Protein AF-O51936-F1 (afdb_monomer_lite)

pLDDT: mean 81.66, std 15.6, range [42.38, 97.69]

Structure (mmCIF, N/CA/C/O backbone):
data_AF-O51936-F1
#
_entry.id   AF-O51936-F1
#
loop_
_atom_site.group_PDB
_atom_site.id
_atom_site.type_symbol
_atom_site.label_atom_id
_atom_site.label_alt_id
_atom_site.label_comp_id
_atom_site.label_asym_id
_atom_site.label_entity_id
_atom_site.label_seq_id
_atom_site.pdbx_PDB_ins_code
_atom_site.Cartn_x
_atom_site.Cartn_y
_atom_site.Cartn_z
_atom_site.occupancy
_atom_site.B_iso_or_equiv
_atom_site.auth_seq_id
_atom_site.auth_comp_id
_atom_site.auth_asym_id
_atom_site.auth_atom_id
_atom_site.pdbx_PDB_model_num
ATOM 1 N N . MET A 1 1 ? -2.271 22.821 -23.497 1.00 44.78 1 MET A N 1
ATOM 2 C CA . MET A 1 1 ? -1.293 22.629 -24.587 1.00 44.78 1 MET A CA 1
ATOM 3 C C . MET A 1 1 ? 0.020 23.366 -24.329 1.00 44.78 1 MET A C 1
ATOM 5 O O . MET A 1 1 ? 1.034 22.695 -24.318 1.00 44.78 1 MET A O 1
ATOM 9 N N . GLN A 1 2 ? 0.038 24.668 -24.004 1.00 44.44 2 GLN A N 1
ATOM 10 C CA . GLN A 1 2 ? 1.293 25.418 -23.760 1.00 44.44 2 GLN A CA 1
ATOM 11 C C . GLN A 1 2 ? 2.142 24.927 -22.555 1.00 44.44 2 GLN A C 1
ATOM 13 O O . GLN A 1 2 ? 3.345 25.126 -22.555 1.00 44.44 2 GLN A O 1
ATOM 18 N N . GLN A 1 3 ? 1.547 24.220 -21.580 1.00 54.97 3 GLN A N 1
ATOM 19 C CA . GLN A 1 3 ? 2.252 23.595 -20.439 1.00 54.97 3 GLN A CA 1
ATOM 20 C C . GLN A 1 3 ? 2.907 22.231 -20.739 1.00 54.97 3 GLN A C 1
ATOM 22 O O . GLN A 1 3 ? 3.710 21.772 -19.937 1.00 54.97 3 GLN A O 1
ATOM 27 N N . MET A 1 4 ? 2.580 21.558 -21.852 1.00 55.94 4 MET A N 1
ATOM 28 C CA . MET A 1 4 ? 3.102 20.201 -22.108 1.00 55.94 4 MET A CA 1
ATOM 29 C C . MET A 1 4 ? 4.580 20.200 -22.516 1.00 55.94 4 MET A C 1
ATOM 31 O O . MET A 1 4 ? 5.269 19.220 -22.266 1.00 55.94 4 MET A O 1
ATOM 35 N N . ALA A 1 5 ? 5.082 21.302 -23.082 1.00 59.78 5 ALA A N 1
ATOM 36 C CA . ALA A 1 5 ? 6.475 21.428 -23.521 1.00 59.78 5 ALA A CA 1
ATOM 37 C C . ALA A 1 5 ? 7.498 21.361 -22.368 1.00 59.78 5 ALA A C 1
ATOM 39 O O . ALA A 1 5 ? 8.671 21.073 -22.600 1.00 59.78 5 ALA A O 1
ATOM 40 N N . GLU A 1 6 ? 7.058 21.602 -21.130 1.00 66.06 6 GLU A N 1
ATOM 41 C CA . GLU A 1 6 ? 7.895 21.538 -19.925 1.00 66.06 6 GLU A CA 1
ATOM 42 C C . GLU A 1 6 ? 7.912 20.138 -19.283 1.00 66.06 6 GLU A C 1
ATOM 44 O O . GLU A 1 6 ? 8.644 19.907 -18.322 1.00 66.06 6 GLU A O 1
ATOM 49 N N . TRP A 1 7 ? 7.113 19.194 -19.794 1.00 73.44 7 TRP A N 1
ATOM 50 C CA . TRP A 1 7 ? 6.993 17.840 -19.247 1.00 73.44 7 TRP A CA 1
ATOM 51 C C . TRP A 1 7 ? 7.859 16.847 -20.012 1.00 73.44 7 TRP A C 1
ATOM 53 O O . TRP A 1 7 ? 7.999 16.950 -21.232 1.00 73.44 7 TRP A O 1
ATOM 63 N N . ASN A 1 8 ? 8.367 15.832 -19.310 1.00 76.94 8 ASN A N 1
ATOM 64 C CA . ASN A 1 8 ? 8.982 14.673 -19.954 1.00 76.94 8 ASN A CA 1
ATOM 65 C C . ASN A 1 8 ? 7.937 13.873 -20.766 1.00 76.94 8 ASN A C 1
ATOM 67 O O . ASN A 1 8 ? 6.728 13.925 -20.500 1.00 76.94 8 ASN A O 1
ATOM 71 N N . VAL A 1 9 ? 8.414 13.101 -21.745 1.00 85.06 9 VAL A N 1
ATOM 72 C CA . VAL A 1 9 ? 7.567 12.362 -22.698 1.00 85.06 9 VAL A CA 1
ATOM 73 C C . VAL A 1 9 ? 6.626 11.353 -22.023 1.00 85.06 9 VAL A C 1
ATOM 75 O O . VAL A 1 9 ? 5.493 11.167 -22.463 1.00 85.06 9 VAL A O 1
ATOM 78 N N . TRP A 1 10 ? 7.037 10.739 -20.914 1.00 86.44 10 TRP A N 1
ATOM 79 C CA . TRP A 1 10 ? 6.246 9.737 -20.191 1.00 86.44 10 TRP A CA 1
ATOM 80 C C . TRP A 1 10 ? 5.083 10.354 -19.416 1.00 86.44 10 TRP A C 1
ATOM 82 O O . TRP A 1 10 ? 3.980 9.799 -19.382 1.00 86.44 10 TRP A O 1
ATOM 92 N N . THR A 1 11 ? 5.286 11.552 -18.871 1.00 80.38 11 THR A N 1
ATOM 93 C CA . THR A 1 11 ? 4.214 12.340 -18.261 1.00 80.38 11 THR A CA 1
ATOM 94 C C . THR A 1 11 ? 3.188 12.770 -19.306 1.00 80.38 11 THR A C 1
ATOM 96 O O . THR A 1 11 ? 1.989 12.647 -19.064 1.00 80.38 11 THR A O 1
ATOM 99 N N . GLN A 1 12 ? 3.628 13.192 -20.495 1.00 81.25 12 GLN A N 1
ATOM 100 C CA . GLN A 1 12 ? 2.712 13.526 -21.593 1.00 81.25 12 GLN A CA 1
ATOM 101 C C . GLN A 1 12 ? 1.883 12.306 -22.024 1.00 81.25 12 GLN A C 1
ATOM 103 O O . GLN A 1 12 ? 0.655 12.376 -22.056 1.00 81.25 12 GLN A O 1
ATOM 108 N N . ARG A 1 13 ? 2.533 11.156 -22.251 1.00 87.25 13 ARG A N 1
ATOM 109 C CA . ARG A 1 13 ? 1.857 9.894 -22.605 1.00 87.25 13 ARG A CA 1
ATOM 110 C C . ARG A 1 13 ? 0.857 9.439 -21.541 1.00 87.25 13 ARG A C 1
ATOM 112 O O . ARG A 1 13 ? -0.192 8.897 -21.882 1.00 87.25 13 ARG A O 1
ATOM 119 N N . SER A 1 14 ? 1.149 9.676 -20.261 1.00 84.00 14 SER A N 1
ATOM 120 C CA . SER A 1 14 ? 0.225 9.357 -19.161 1.00 84.00 14 SER A CA 1
ATOM 121 C C . SER A 1 14 ? -1.059 10.179 -19.227 1.00 84.00 14 SER A C 1
ATOM 123 O O . SER A 1 14 ? -2.136 9.650 -18.964 1.00 84.00 14 SER A O 1
ATOM 125 N N . VAL A 1 15 ? -0.963 11.451 -19.623 1.00 79.12 15 VAL A N 1
ATOM 126 C CA . VAL A 1 15 ? -2.136 12.306 -19.847 1.00 79.12 15 VAL A CA 1
ATOM 127 C C . VAL A 1 15 ? -2.930 11.825 -21.056 1.00 79.12 15 VAL A C 1
ATOM 129 O O . VAL A 1 15 ? -4.147 11.710 -20.977 1.00 79.12 15 VAL A O 1
ATOM 132 N N . GLU A 1 16 ? -2.265 11.482 -22.158 1.00 83.00 16 GLU A N 1
ATOM 133 C CA . GLU A 1 16 ? -2.942 10.953 -23.351 1.00 83.00 16 GLU A CA 1
ATOM 134 C C . GLU A 1 16 ? -3.656 9.620 -23.095 1.00 83.00 16 GLU A C 1
ATOM 136 O O . GLU A 1 16 ? -4.662 9.309 -23.735 1.00 83.00 16 GLU A O 1
ATOM 141 N N . LEU A 1 17 ? -3.148 8.809 -22.162 1.00 84.56 17 LEU A N 1
ATOM 142 C CA . LEU A 1 17 ? -3.748 7.524 -21.818 1.00 84.56 17 LEU A CA 1
ATOM 143 C C . LEU A 1 17 ? -5.174 7.676 -21.267 1.00 84.56 17 LEU A C 1
ATOM 145 O O . LEU A 1 17 ? -5.990 6.774 -21.472 1.00 84.56 17 LEU A O 1
ATOM 149 N N . LEU A 1 18 ? -5.494 8.814 -20.636 1.00 76.94 18 LEU A N 1
ATOM 150 C CA . LEU A 1 18 ? -6.827 9.129 -20.106 1.00 76.94 18 LEU A CA 1
ATOM 151 C C . LEU A 1 18 ? -7.924 9.026 -21.156 1.00 76.94 18 LEU A C 1
ATOM 153 O O . LEU A 1 18 ? -9.007 8.521 -20.872 1.00 76.94 18 LEU A O 1
ATOM 157 N N . GLU A 1 19 ? -7.626 9.459 -22.377 1.00 77.56 19 GLU A N 1
ATOM 158 C CA . GLU A 1 19 ? -8.576 9.451 -23.489 1.00 77.56 19 GLU A CA 1
ATOM 159 C C . GLU A 1 19 ? -8.711 8.055 -24.125 1.00 77.56 19 GLU A C 1
ATOM 161 O O . GLU A 1 19 ? -9.575 7.829 -24.967 1.00 77.56 19 GLU A O 1
ATOM 166 N N . LYS A 1 20 ? -7.881 7.087 -23.709 1.00 83.19 20 LYS A N 1
ATOM 167 C CA . LYS A 1 20 ? -7.742 5.756 -24.323 1.00 83.19 20 LYS A CA 1
ATOM 168 C C . LYS A 1 20 ? -8.168 4.626 -23.379 1.00 83.19 20 LYS A C 1
ATOM 170 O O . LYS A 1 20 ? -7.459 3.619 -23.265 1.00 83.19 20 LYS A O 1
ATOM 175 N N . GLY A 1 21 ? -9.307 4.789 -22.700 1.00 83.19 21 GLY A N 1
ATOM 176 C CA . GLY A 1 21 ? -9.880 3.761 -21.817 1.00 83.19 21 GLY A CA 1
ATOM 177 C C . GLY A 1 21 ? -9.029 3.494 -20.571 1.00 83.19 21 GLY A C 1
ATOM 178 O O . GLY A 1 21 ? -8.860 2.346 -20.168 1.00 83.19 21 GLY A O 1
ATOM 179 N N . TYR A 1 22 ? -8.438 4.548 -19.998 1.00 86.56 22 TYR A N 1
ATOM 180 C CA . TYR A 1 22 ? -7.535 4.466 -18.846 1.00 86.56 22 TYR A CA 1
ATOM 181 C C . TYR A 1 22 ? -8.108 3.646 -17.685 1.00 86.56 22 TYR A C 1
ATOM 183 O O . TYR A 1 22 ? -7.433 2.744 -17.200 1.00 86.56 22 TYR A O 1
ATOM 191 N N . LEU A 1 23 ? -9.351 3.916 -17.274 1.00 86.06 23 LEU A N 1
ATOM 192 C CA . LEU A 1 23 ? -9.963 3.261 -16.113 1.00 86.06 23 LEU A CA 1
ATOM 193 C C . LEU A 1 23 ? -10.102 1.744 -16.304 1.00 86.06 23 LEU A C 1
ATOM 195 O O . LEU A 1 23 ? -9.746 0.985 -15.407 1.00 86.06 23 LEU A O 1
ATOM 199 N N . ASP A 1 24 ? -10.523 1.298 -17.487 1.00 88.19 24 ASP A N 1
ATOM 200 C CA . ASP A 1 24 ? -10.683 -0.130 -17.786 1.00 88.19 24 ASP A CA 1
ATOM 201 C C . ASP A 1 24 ? -9.338 -0.858 -17.790 1.00 88.19 24 ASP A C 1
ATOM 203 O O . ASP A 1 24 ? -9.206 -1.976 -17.293 1.00 88.19 24 ASP A O 1
ATOM 207 N N . LYS A 1 25 ? -8.299 -0.207 -18.320 1.00 90.06 25 LYS A N 1
ATOM 208 C CA . LYS A 1 25 ? -6.931 -0.735 -18.269 1.00 90.06 25 LYS A CA 1
ATOM 209 C C . LYS A 1 25 ? -6.411 -0.776 -16.838 1.00 90.06 25 LYS A C 1
ATOM 211 O O . LYS A 1 25 ? -5.734 -1.727 -16.462 1.00 90.06 25 LYS A O 1
ATOM 216 N N . LEU A 1 26 ? -6.761 0.221 -16.030 1.00 90.19 26 LEU A N 1
ATOM 217 C CA . LEU A 1 26 ? -6.331 0.333 -14.645 1.00 90.19 26 LEU A CA 1
ATOM 218 C C . LEU A 1 26 ? -6.905 -0.790 -13.767 1.00 90.19 26 LEU A C 1
ATOM 220 O O . LEU A 1 26 ? -6.223 -1.246 -12.850 1.00 90.19 26 LEU A O 1
ATOM 224 N N . LEU A 1 27 ? -8.090 -1.316 -14.102 1.00 89.12 27 LEU A N 1
ATOM 225 C CA . LEU A 1 27 ? -8.665 -2.507 -13.460 1.00 89.12 27 LEU A CA 1
ATOM 226 C C . LEU A 1 27 ? -7.785 -3.756 -13.605 1.00 89.12 27 LEU A C 1
ATOM 228 O O . LEU A 1 27 ? -7.914 -4.673 -12.803 1.00 89.12 27 LEU A O 1
ATOM 232 N N . GLN A 1 28 ? -6.872 -3.812 -14.580 1.00 88.69 28 GLN A N 1
ATOM 233 C CA . GLN A 1 28 ? -5.928 -4.931 -14.710 1.00 88.69 28 GLN A CA 1
ATOM 234 C C . GLN A 1 28 ? -4.888 -4.941 -13.581 1.00 88.69 28 GLN A C 1
ATOM 236 O O . GLN A 1 28 ? -4.367 -6.003 -13.243 1.00 88.69 28 GLN A O 1
ATOM 241 N N . VAL A 1 29 ? -4.615 -3.772 -12.992 1.00 90.06 29 VAL A N 1
ATOM 242 C CA . VAL A 1 29 ? -3.664 -3.586 -11.887 1.00 90.06 29 VAL A CA 1
ATOM 243 C C . VAL A 1 29 ? -4.407 -3.513 -10.556 1.00 90.06 29 VAL A C 1
ATOM 245 O O . VAL A 1 29 ? -4.107 -4.255 -9.623 1.00 90.06 29 VAL A O 1
ATOM 248 N N . TYR A 1 30 ? -5.430 -2.661 -10.483 1.00 90.00 30 TYR A N 1
ATOM 249 C CA . TYR A 1 30 ? -6.216 -2.413 -9.280 1.00 90.00 30 TYR A CA 1
ATOM 250 C C . TYR A 1 30 ? -7.627 -2.998 -9.436 1.00 90.00 30 TYR A C 1
ATOM 252 O O . TYR A 1 30 ? -8.617 -2.277 -9.548 1.00 90.00 30 TYR A O 1
ATOM 260 N N . LYS A 1 31 ? -7.714 -4.333 -9.451 1.00 80.44 31 LYS A N 1
ATOM 261 C CA . LYS A 1 31 ? -8.972 -5.099 -9.451 1.00 80.44 31 LYS A CA 1
ATOM 262 C C . LYS A 1 31 ? -9.728 -4.820 -8.154 1.00 80.44 31 LYS A C 1
ATOM 264 O O . LYS A 1 31 ? -9.398 -5.434 -7.153 1.00 80.44 31 LYS A O 1
ATOM 269 N N . GLY A 1 32 ? -10.657 -3.863 -8.125 1.00 66.81 32 GLY A N 1
ATOM 270 C CA . GLY A 1 32 ? -11.414 -3.449 -6.930 1.00 66.81 32 GLY A CA 1
ATOM 271 C C . GLY A 1 32 ? -12.308 -4.546 -6.335 1.00 66.81 32 GLY A C 1
ATOM 272 O O . GLY A 1 32 ? -13.518 -4.383 -6.226 1.00 66.81 32 GLY A O 1
ATOM 273 N N . GLU A 1 33 ? -11.719 -5.678 -5.979 1.00 65.38 33 GLU A N 1
ATOM 274 C CA . GLU A 1 33 ? -12.350 -6.818 -5.360 1.00 65.38 33 GLU A CA 1
ATOM 275 C C . GLU A 1 33 ? -12.641 -6.432 -3.914 1.00 65.38 33 GLU A C 1
ATOM 277 O O . GLU A 1 33 ? -11.753 -6.088 -3.128 1.00 65.38 33 GLU A O 1
ATOM 282 N N . SER A 1 34 ? -13.917 -6.480 -3.546 1.00 59.94 34 SER A N 1
ATOM 283 C CA . SER A 1 34 ? -14.297 -6.587 -2.147 1.00 59.94 34 SER A CA 1
ATOM 284 C C . SER A 1 34 ? -13.633 -7.847 -1.606 1.00 59.94 34 SER A C 1
ATOM 286 O O . SER A 1 34 ? -14.068 -8.955 -1.916 1.00 59.94 34 SER A O 1
ATOM 288 N N . GLY A 1 35 ? -12.534 -7.669 -0.867 1.00 62.72 35 GLY A N 1
ATOM 289 C CA . GLY A 1 35 ? -11.828 -8.774 -0.231 1.00 62.72 35 GLY A CA 1
ATOM 290 C C . GLY A 1 35 ? -12.783 -9.658 0.574 1.00 62.72 35 GLY A C 1
ATOM 291 O O . GLY A 1 35 ? -13.895 -9.252 0.924 1.00 62.72 35 GLY A O 1
ATOM 292 N N . SER A 1 36 ? -12.351 -10.874 0.896 1.00 64.56 36 SER A N 1
ATOM 293 C CA . SER A 1 36 ? -13.134 -11.743 1.771 1.00 64.56 36 SER A CA 1
ATOM 294 C C . SER A 1 36 ? -13.394 -11.051 3.110 1.00 64.56 36 SER A C 1
ATOM 296 O O . SER A 1 36 ? -12.508 -10.385 3.661 1.00 64.56 36 SER A O 1
ATOM 298 N N . SER A 1 37 ? -14.600 -11.229 3.647 1.00 74.50 37 SER A N 1
ATOM 299 C CA . SER A 1 37 ? -14.915 -10.818 5.012 1.00 74.50 37 SER A CA 1
ATOM 300 C C . SER A 1 37 ? -13.869 -11.355 5.990 1.00 74.50 37 SER A C 1
ATOM 302 O O . SER A 1 37 ? -13.371 -12.473 5.842 1.00 74.50 37 SER A O 1
ATOM 304 N N . ARG A 1 38 ? -13.525 -10.554 7.000 1.00 79.12 38 ARG A N 1
ATOM 305 C CA . ARG A 1 38 ? -12.662 -10.998 8.096 1.00 79.12 38 ARG A CA 1
ATOM 306 C C . ARG A 1 38 ? -13.417 -12.020 8.940 1.00 79.12 38 ARG A C 1
ATOM 308 O O . ARG A 1 38 ? -14.589 -11.815 9.257 1.00 79.12 38 ARG A O 1
ATOM 315 N N . SER A 1 39 ? -12.737 -13.084 9.358 1.00 85.12 39 SER A N 1
ATOM 316 C CA . SER A 1 39 ? -13.243 -13.939 10.429 1.00 85.12 39 SER A CA 1
ATOM 317 C C . SER A 1 39 ? -13.116 -13.195 11.758 1.00 85.12 39 SER A C 1
ATOM 319 O O . SER A 1 39 ? -12.014 -12.795 12.138 1.00 85.12 39 SER A O 1
ATOM 321 N N . VAL A 1 40 ? -14.225 -13.020 12.469 1.00 89.75 40 VAL A N 1
ATOM 322 C CA . VAL A 1 40 ? -14.221 -12.528 13.851 1.00 89.75 40 VAL A CA 1
ATOM 323 C C . VAL A 1 40 ? -14.327 -13.752 14.763 1.00 89.75 40 VAL A C 1
ATOM 325 O O . VAL A 1 40 ? -15.234 -14.555 14.550 1.00 89.75 40 VAL A O 1
ATOM 328 N N . PRO A 1 41 ? -13.409 -13.952 15.728 1.00 94.06 41 PRO A N 1
ATOM 329 C CA . PRO A 1 41 ? -13.518 -15.062 16.670 1.00 94.06 41 PRO A CA 1
ATOM 330 C C . PRO A 1 41 ? -14.831 -14.999 17.456 1.00 94.06 41 PRO A C 1
ATOM 332 O O . PRO A 1 41 ? -15.221 -13.918 17.896 1.00 94.06 41 PRO A O 1
ATOM 335 N N . GLU A 1 42 ? -15.467 -16.148 17.685 1.00 94.19 42 GLU A N 1
ATOM 336 C CA . GLU A 1 42 ? -16.734 -16.243 18.429 1.00 94.19 42 GLU A CA 1
ATOM 337 C C . GLU A 1 42 ? -16.628 -15.596 19.819 1.00 94.19 42 GLU A C 1
ATOM 339 O O . GLU A 1 42 ? -17.463 -14.772 20.178 1.00 94.19 42 GLU A O 1
ATOM 344 N N . GLU A 1 43 ? -15.506 -15.815 20.514 1.00 94.81 43 GLU A N 1
ATOM 345 C CA . GLU A 1 43 ? -15.178 -15.175 21.797 1.00 94.81 43 GLU A CA 1
ATOM 346 C C . GLU A 1 43 ? -15.280 -13.635 21.747 1.00 94.81 43 GLU A C 1
ATOM 348 O O . GLU A 1 43 ? -15.709 -12.992 22.705 1.00 94.81 43 GLU A O 1
ATOM 353 N N . VAL A 1 44 ? -14.881 -13.013 20.631 1.00 94.38 44 VAL A N 1
ATOM 354 C CA . VAL A 1 44 ? -14.950 -11.553 20.460 1.00 94.38 44 VAL A CA 1
ATOM 355 C C . VAL A 1 44 ? -16.398 -11.101 20.284 1.00 94.38 44 VAL A C 1
ATOM 357 O O . VAL A 1 44 ? -16.787 -10.073 20.841 1.00 94.38 44 VAL A O 1
ATOM 360 N N . GLU A 1 45 ? -17.198 -11.854 19.526 1.00 96.19 45 GLU A N 1
ATOM 361 C CA . GLU A 1 45 ? -18.622 -11.563 19.341 1.00 96.19 45 GLU A CA 1
ATOM 362 C C . GLU A 1 45 ? -19.394 -11.707 20.656 1.00 96.19 45 GLU A C 1
ATOM 364 O O . GLU A 1 45 ? -20.168 -10.817 21.010 1.00 96.19 45 GLU A O 1
ATOM 369 N N . GLU A 1 46 ? -19.152 -12.785 21.402 1.00 96.31 46 GLU A N 1
ATOM 370 C CA . GLU A 1 46 ? -19.770 -13.047 22.703 1.00 96.31 46 GLU A CA 1
ATOM 371 C C . GLU A 1 46 ? -19.443 -11.943 23.708 1.00 96.31 46 GLU A C 1
ATOM 373 O O . GLU A 1 46 ? -20.357 -11.318 24.247 1.00 96.31 46 GLU A O 1
ATOM 378 N N . LYS A 1 47 ? -18.158 -11.605 23.877 1.00 95.56 47 LYS A N 1
ATOM 379 C CA . LYS A 1 47 ? -17.728 -10.539 24.797 1.00 95.56 47 LYS A CA 1
ATOM 380 C C . LYS A 1 47 ? -18.336 -9.181 24.453 1.00 95.56 47 LYS A C 1
ATOM 382 O O . LYS A 1 47 ? -18.740 -8.443 25.351 1.00 95.56 47 LYS A O 1
ATOM 387 N N . LEU A 1 48 ? -18.439 -8.842 23.164 1.00 96.25 48 LEU A N 1
ATOM 388 C CA . LEU A 1 48 ? -19.115 -7.616 22.731 1.00 96.25 48 LEU A CA 1
ATOM 389 C C . LEU A 1 48 ? -20.604 -7.637 23.091 1.00 96.25 48 LEU A C 1
ATOM 391 O O . LEU A 1 48 ? -21.115 -6.645 23.607 1.00 96.25 48 LEU A O 1
ATOM 395 N N . ARG A 1 49 ? -21.299 -8.757 22.855 1.00 97.25 49 ARG A N 1
ATOM 396 C CA . ARG A 1 49 ? -22.724 -8.925 23.195 1.00 97.25 49 ARG A CA 1
ATOM 397 C C . ARG A 1 49 ? -22.970 -8.841 24.696 1.00 97.25 49 ARG A C 1
ATOM 399 O O . ARG A 1 49 ? -23.924 -8.187 25.112 1.00 97.25 49 ARG A O 1
ATOM 406 N N . GLU A 1 50 ? -22.122 -9.465 25.503 1.00 95.50 50 GLU A N 1
ATOM 407 C CA . GLU A 1 50 ? -22.204 -9.416 26.963 1.00 95.50 50 GLU A CA 1
ATOM 408 C C . GLU A 1 50 ? -21.988 -8.001 27.498 1.00 95.50 50 GLU A C 1
ATOM 410 O O . GLU A 1 50 ? -22.808 -7.503 28.273 1.00 95.50 50 GLU A O 1
ATOM 415 N N . ALA A 1 51 ? -20.929 -7.323 27.047 1.00 94.88 51 ALA A N 1
ATOM 416 C CA . ALA A 1 51 ? -20.632 -5.957 27.464 1.00 94.88 51 ALA A CA 1
ATOM 417 C C . ALA A 1 51 ? -21.742 -4.981 27.046 1.00 94.88 51 ALA A C 1
ATOM 419 O O . ALA A 1 51 ? -22.126 -4.106 27.822 1.00 94.88 51 ALA A O 1
ATOM 420 N N . TYR A 1 52 ? -22.307 -5.170 25.853 1.00 94.94 52 TYR A N 1
ATOM 421 C CA . TYR A 1 52 ? -23.418 -4.368 25.352 1.00 94.94 52 TYR A CA 1
ATOM 422 C C . TYR A 1 52 ? -24.693 -4.561 26.189 1.00 94.94 52 TYR A C 1
ATOM 424 O O . TYR A 1 52 ? -25.276 -3.581 26.647 1.00 94.94 52 TYR A O 1
ATOM 432 N N . LYS A 1 53 ? -25.086 -5.809 26.485 1.00 93.44 53 LYS A N 1
ATOM 433 C CA . LYS A 1 53 ? -26.231 -6.101 27.373 1.00 93.44 53 LYS A CA 1
ATOM 434 C C . LYS A 1 53 ? -26.031 -5.528 28.777 1.00 93.44 53 LYS A C 1
ATOM 436 O O . LYS A 1 53 ? -26.961 -4.988 29.373 1.00 93.44 53 LYS A O 1
ATOM 441 N N . ALA A 1 54 ? -24.816 -5.637 29.317 1.00 91.00 54 ALA A N 1
ATOM 442 C CA . ALA A 1 54 ? -24.482 -5.081 30.624 1.00 91.00 54 ALA A CA 1
ATOM 443 C C . ALA A 1 54 ? -24.598 -3.548 30.650 1.00 91.00 54 ALA A C 1
ATOM 445 O O . ALA A 1 54 ? -24.995 -3.000 31.681 1.00 91.00 54 ALA A O 1
ATOM 446 N N . TYR A 1 55 ? -24.273 -2.884 29.536 1.00 93.19 55 TYR A N 1
ATOM 447 C CA . TYR A 1 55 ? -24.449 -1.446 29.351 1.00 93.19 55 TYR A CA 1
ATOM 448 C C . TYR A 1 55 ? -25.923 -1.043 29.279 1.00 93.19 55 TYR A C 1
ATOM 450 O O . TYR A 1 55 ? -26.322 -0.125 29.986 1.00 93.19 55 TYR A O 1
ATOM 458 N N . GLU A 1 56 ? -26.753 -1.752 28.508 1.00 89.31 56 GLU A N 1
ATOM 459 C CA . GLU A 1 56 ? -28.195 -1.459 28.415 1.00 89.31 56 GLU A CA 1
ATOM 460 C C . GLU A 1 56 ? -28.908 -1.560 29.770 1.00 89.31 56 GLU A C 1
ATOM 462 O O . GLU A 1 56 ? -29.747 -0.724 30.094 1.00 89.31 56 GLU A O 1
ATOM 467 N N . GLY A 1 57 ? -28.543 -2.543 30.600 1.00 85.00 57 GLY A N 1
ATOM 468 C CA . GLY A 1 57 ? -29.126 -2.701 31.936 1.00 85.00 57 GLY A CA 1
ATOM 469 C C . GLY A 1 57 ? -28.664 -1.665 32.970 1.00 85.00 57 GLY A C 1
ATOM 470 O O . GLY A 1 57 ? -29.257 -1.577 34.043 1.00 85.00 57 GLY A O 1
ATOM 471 N N . ARG A 1 58 ? -27.590 -0.913 32.689 1.00 85.06 58 ARG A N 1
ATOM 472 C CA . ARG A 1 58 ? -26.961 0.060 33.604 1.00 85.06 58 ARG A CA 1
ATOM 473 C C . ARG A 1 58 ? -26.455 1.286 32.847 1.00 85.06 58 ARG A C 1
ATOM 475 O O . ARG A 1 58 ? -25.315 1.717 33.026 1.00 85.06 58 ARG A O 1
ATOM 482 N N . GLN A 1 59 ? -27.297 1.817 31.970 1.00 68.50 59 GLN A N 1
ATOM 483 C CA . GLN A 1 59 ? -26.959 2.991 31.180 1.00 68.50 59 GLN A CA 1
ATOM 484 C C . GLN A 1 59 ? -26.560 4.145 32.127 1.00 68.50 59 GLN A C 1
ATOM 486 O O . GLN A 1 59 ? -27.192 4.337 33.163 1.00 68.50 59 GLN A O 1
ATOM 491 N N . ASP A 1 60 ? -25.466 4.846 31.805 1.00 76.06 60 ASP A N 1
ATOM 492 C CA . ASP A 1 60 ? -24.830 5.905 32.619 1.00 76.06 60 ASP A CA 1
ATOM 493 C C . ASP A 1 60 ? -24.059 5.451 33.891 1.00 76.06 60 ASP A C 1
ATOM 495 O O . ASP A 1 60 ? -23.728 6.275 34.745 1.00 76.06 60 ASP A O 1
ATOM 499 N N . SER A 1 61 ? -23.700 4.164 34.016 1.00 91.19 61 SER A N 1
ATOM 500 C CA . SER A 1 61 ? -22.697 3.695 34.997 1.00 91.19 61 SER A CA 1
ATOM 501 C C . SER A 1 61 ? -21.275 3.774 34.414 1.00 91.19 61 SER A C 1
ATOM 503 O O . SER A 1 61 ? -21.027 3.155 33.373 1.00 91.19 61 SER A O 1
ATOM 505 N N . PRO A 1 62 ? -20.309 4.438 35.088 1.00 91.81 62 PRO A N 1
ATOM 506 C CA . PRO A 1 62 ? -18.906 4.465 34.658 1.00 91.81 62 PRO A CA 1
ATOM 507 C C . PRO A 1 62 ? -18.301 3.068 34.474 1.00 91.81 62 PRO A C 1
ATOM 509 O O . PRO A 1 62 ? -17.504 2.833 33.564 1.00 91.81 62 PRO A O 1
ATOM 512 N N . GLU A 1 63 ? -18.704 2.106 35.304 1.00 92.00 63 GLU A N 1
ATOM 513 C CA . GLU A 1 63 ? -18.261 0.717 35.213 1.00 92.00 63 GLU A CA 1
ATOM 514 C C . GLU A 1 63 ? -18.797 0.047 33.944 1.00 92.00 63 GLU A C 1
ATOM 516 O O . GLU A 1 63 ? -18.066 -0.674 33.264 1.00 92.00 63 GLU A O 1
ATOM 521 N N . ALA A 1 64 ? -20.067 0.285 33.608 1.00 93.06 64 ALA A N 1
ATOM 522 C CA . ALA A 1 64 ? -20.689 -0.257 32.406 1.00 93.06 64 ALA A CA 1
ATOM 523 C C . ALA A 1 64 ? -20.123 0.389 31.128 1.00 93.06 64 ALA A C 1
ATOM 525 O O . ALA A 1 64 ? -19.840 -0.314 30.158 1.00 93.06 64 ALA A O 1
ATOM 526 N N . GLU A 1 65 ? -19.897 1.707 31.145 1.00 95.75 65 GLU A N 1
ATOM 527 C CA . GLU A 1 65 ? -19.225 2.454 30.073 1.00 95.75 65 GLU A CA 1
ATOM 528 C C . GLU A 1 65 ? -17.821 1.905 29.816 1.00 95.75 65 GLU A C 1
ATOM 530 O O . GLU A 1 65 ? -17.462 1.599 28.676 1.00 95.75 65 GLU A O 1
ATOM 535 N N . THR A 1 66 ? -17.047 1.717 30.887 1.00 95.81 66 THR A N 1
ATOM 536 C CA . THR A 1 66 ? -15.677 1.209 30.799 1.00 95.81 66 THR A CA 1
ATOM 537 C C . THR A 1 66 ? -15.647 -0.209 30.240 1.00 95.81 66 THR A C 1
ATOM 539 O O . THR A 1 66 ? -14.871 -0.470 29.326 1.00 95.81 66 THR A O 1
ATOM 542 N N . LYS A 1 67 ? -16.537 -1.103 30.695 1.00 95.19 67 LYS A N 1
ATOM 543 C CA . LYS A 1 67 ? -16.637 -2.478 30.173 1.00 95.19 67 LYS A CA 1
ATOM 544 C C . LYS A 1 67 ? -17.017 -2.541 28.695 1.00 95.19 67 LYS A C 1
ATOM 546 O O . LYS A 1 67 ? -16.484 -3.367 27.957 1.00 95.19 67 LYS A O 1
ATOM 551 N N . LEU A 1 68 ? -17.923 -1.677 28.234 1.00 96.56 68 LEU A N 1
ATOM 552 C CA . LEU A 1 68 ? -18.273 -1.626 26.814 1.00 96.56 68 LEU A CA 1
ATOM 553 C C . LEU A 1 68 ? -17.083 -1.158 25.968 1.00 96.56 68 LEU A C 1
ATOM 555 O O . LEU A 1 68 ? -16.779 -1.760 24.936 1.00 96.56 68 LEU A O 1
ATOM 559 N N . VAL A 1 69 ? -16.373 -0.119 26.416 1.00 97.31 69 VAL A N 1
ATOM 560 C CA . VAL A 1 69 ? -15.166 0.361 25.727 1.00 97.31 69 VAL A CA 1
ATOM 561 C C . VAL A 1 69 ? -14.056 -0.692 25.754 1.00 97.31 69 VAL A C 1
ATOM 563 O O . VAL A 1 69 ? -13.396 -0.894 24.739 1.00 97.31 69 VAL A O 1
ATOM 566 N N . GLU A 1 70 ? -13.888 -1.421 26.854 1.00 96.31 70 GLU A N 1
ATOM 567 C CA . GLU A 1 70 ? -12.956 -2.545 26.969 1.00 96.31 70 GLU A CA 1
ATOM 568 C C . GLU A 1 70 ? -13.193 -3.596 25.880 1.00 96.31 70 GLU A C 1
ATOM 570 O O . GLU A 1 70 ? -12.275 -3.928 25.127 1.00 96.31 70 GLU A O 1
ATOM 575 N N . ALA A 1 71 ? -14.439 -4.058 25.725 1.00 96.38 71 ALA A N 1
ATOM 576 C CA . ALA A 1 71 ? -14.806 -5.031 24.700 1.00 96.38 71 ALA A CA 1
ATOM 577 C C . ALA A 1 71 ? -14.540 -4.499 23.279 1.00 96.38 71 ALA A C 1
ATOM 579 O O . ALA A 1 71 ? -14.027 -5.229 22.429 1.00 96.38 71 ALA A O 1
ATOM 580 N N . VAL A 1 72 ? -14.805 -3.212 23.026 1.00 96.94 72 VAL A N 1
ATOM 581 C CA . VAL A 1 72 ? -14.496 -2.538 21.749 1.00 96.94 72 VAL A CA 1
ATOM 582 C C . VAL A 1 72 ? -12.989 -2.522 21.467 1.00 96.94 72 VAL A C 1
ATOM 584 O O . VAL A 1 72 ? -12.571 -2.813 20.342 1.00 96.94 72 VAL A O 1
ATOM 587 N N . LEU A 1 73 ? -12.156 -2.187 22.458 1.00 96.19 73 LEU A N 1
ATOM 588 C CA . LEU A 1 73 ? -10.697 -2.146 22.303 1.00 96.19 73 LEU A CA 1
ATOM 589 C C . LEU A 1 73 ? -10.111 -3.551 22.120 1.00 96.19 73 LEU A C 1
ATOM 591 O O . LEU A 1 73 ? -9.239 -3.739 21.268 1.00 96.19 73 LEU A O 1
ATOM 595 N N . ASN A 1 74 ? -10.623 -4.539 22.857 1.00 93.88 74 ASN A N 1
ATOM 596 C CA . ASN A 1 74 ? -10.237 -5.941 22.722 1.00 93.88 74 ASN A CA 1
ATOM 597 C C . ASN A 1 74 ? -10.606 -6.496 21.340 1.00 93.88 74 ASN A C 1
ATOM 599 O O . ASN A 1 74 ? -9.760 -7.094 20.669 1.00 93.88 74 ASN A O 1
ATOM 603 N N . ALA A 1 75 ? -11.820 -6.219 20.856 1.00 93.94 75 ALA A N 1
ATOM 604 C CA . ALA A 1 75 ? -12.236 -6.583 19.506 1.00 93.94 75 ALA A CA 1
ATOM 605 C C . ALA A 1 75 ? -11.331 -5.946 18.443 1.00 93.94 75 ALA A C 1
ATOM 607 O O . ALA A 1 75 ? -10.871 -6.624 17.521 1.00 93.94 75 ALA A O 1
ATOM 608 N N . ARG A 1 76 ? -10.988 -4.660 18.615 1.00 92.25 76 ARG A N 1
ATOM 609 C CA . ARG A 1 76 ? -10.043 -3.964 17.737 1.00 92.25 76 ARG A CA 1
ATOM 610 C C . ARG A 1 76 ? -8.664 -4.612 17.731 1.00 92.25 76 ARG A C 1
ATOM 612 O O . ARG A 1 76 ? -8.090 -4.760 16.656 1.00 92.25 76 ARG A O 1
ATOM 619 N N . LYS A 1 77 ? -8.132 -4.974 18.900 1.00 90.88 77 LYS A N 1
ATOM 620 C CA . LYS A 1 77 ? -6.821 -5.623 19.038 1.00 90.88 77 LYS A CA 1
ATOM 621 C C . LYS A 1 77 ? -6.790 -6.980 18.336 1.00 90.88 77 LYS A C 1
ATOM 623 O O . LYS A 1 77 ? -5.813 -7.290 17.671 1.00 90.88 77 LYS A O 1
ATOM 628 N N . LYS A 1 78 ? -7.856 -7.774 18.470 1.00 91.00 78 LYS A N 1
ATOM 629 C CA . LYS A 1 78 ? -7.942 -9.134 17.913 1.00 91.00 78 LYS A CA 1
ATOM 630 C C . LYS A 1 78 ? -8.173 -9.164 16.401 1.00 91.00 78 LYS A C 1
ATOM 632 O O . LYS A 1 78 ? -7.634 -10.035 15.735 1.00 91.00 78 LYS A O 1
ATOM 637 N N . VAL A 1 79 ? -8.982 -8.244 15.873 1.00 89.31 79 VAL A N 1
ATOM 638 C CA . VAL A 1 79 ? -9.396 -8.231 14.453 1.00 89.31 79 VAL A CA 1
ATOM 639 C C . VAL A 1 79 ? -8.611 -7.201 13.630 1.00 89.31 79 VAL A C 1
ATOM 641 O O . VAL A 1 79 ? -8.779 -7.117 12.415 1.00 89.31 79 VAL A O 1
ATOM 644 N N . GLU A 1 80 ? -7.776 -6.378 14.271 1.00 88.38 80 GLU A N 1
ATOM 645 C CA . GLU A 1 80 ? -7.046 -5.257 13.658 1.00 88.38 80 GLU A CA 1
ATOM 646 C C . GLU A 1 80 ? -7.966 -4.299 12.875 1.00 88.38 80 GLU A C 1
ATOM 648 O O . GLU A 1 80 ? -7.644 -3.807 11.784 1.00 88.38 80 GLU A O 1
ATOM 653 N N . ARG A 1 81 ? -9.171 -4.058 13.407 1.00 88.06 81 ARG A N 1
ATOM 654 C CA . ARG A 1 81 ? -10.175 -3.146 12.840 1.00 88.06 81 ARG A CA 1
ATOM 655 C C . ARG A 1 81 ? -10.941 -2.447 13.943 1.00 88.06 81 ARG A C 1
ATOM 657 O O . ARG A 1 81 ? -11.368 -3.080 14.898 1.00 88.06 81 ARG A O 1
ATOM 664 N N . SER A 1 82 ? -11.165 -1.148 13.797 1.00 90.69 82 SER A N 1
ATOM 665 C CA . SER A 1 82 ? -12.049 -0.438 14.717 1.00 90.69 82 SER A CA 1
ATOM 666 C C . SER A 1 82 ? -13.513 -0.830 14.448 1.00 90.69 82 SER A C 1
ATOM 668 O O . SER A 1 82 ? -13.947 -0.709 13.298 1.00 90.69 82 SER A O 1
ATOM 670 N N . PRO A 1 83 ? -14.298 -1.224 15.473 1.00 92.62 83 PRO A N 1
ATOM 671 C CA . PRO A 1 83 ? -15.729 -1.521 15.319 1.00 92.62 83 PRO A CA 1
ATOM 672 C C . PRO A 1 83 ? -16.563 -0.316 14.855 1.00 92.62 83 PRO A C 1
ATOM 674 O O . PRO A 1 83 ? -17.690 -0.469 14.398 1.00 92.62 83 PRO A O 1
ATOM 677 N N . PHE A 1 84 ? -16.016 0.897 14.967 1.00 94.00 84 PHE A N 1
ATOM 678 C CA . PHE A 1 84 ? -16.596 2.127 14.445 1.00 94.00 84 PHE A CA 1
ATOM 679 C C . PHE A 1 84 ? -15.535 3.213 14.227 1.00 94.00 84 PHE A C 1
ATOM 681 O O . PHE A 1 84 ? -14.407 3.111 14.712 1.00 94.00 84 PHE A O 1
ATOM 688 N N . ASN A 1 85 ? -15.912 4.271 13.505 1.00 90.50 85 ASN A N 1
ATOM 689 C CA . ASN A 1 85 ? -15.056 5.430 13.265 1.00 90.50 85 ASN A CA 1
ATOM 690 C C . ASN A 1 85 ? -15.382 6.532 14.280 1.00 90.50 85 ASN A C 1
ATOM 692 O O . ASN A 1 85 ? -16.492 7.058 14.286 1.00 90.50 85 ASN A O 1
ATOM 696 N N . HIS A 1 86 ? -14.406 6.887 15.115 1.00 93.88 86 HIS A N 1
ATOM 697 C CA . HIS A 1 86 ? -14.472 8.013 16.045 1.00 93.88 86 HIS A CA 1
ATOM 698 C C . HIS A 1 86 ? -13.049 8.529 16.308 1.00 93.88 86 HIS A C 1
ATOM 700 O O . HIS A 1 86 ? -12.162 7.700 16.530 1.0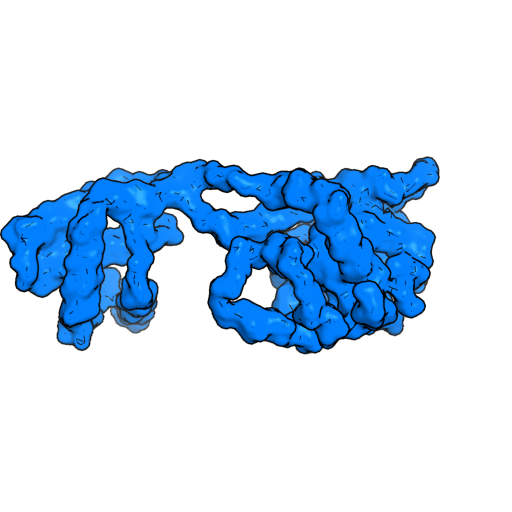0 93.88 86 HIS A O 1
ATOM 706 N N . PRO A 1 87 ? -12.795 9.852 16.312 1.00 92.62 87 PRO A N 1
ATOM 707 C CA . PRO A 1 87 ? -11.437 10.402 16.406 1.00 92.62 87 PRO A CA 1
ATOM 708 C C . PRO A 1 87 ? -10.711 10.021 17.704 1.00 92.62 87 PRO A C 1
ATOM 710 O O . PRO A 1 87 ? -9.500 9.822 17.698 1.00 92.62 87 PRO A O 1
ATOM 713 N N . TYR A 1 88 ? -11.446 9.850 18.807 1.00 95.69 88 TYR A N 1
ATOM 714 C CA . TYR A 1 88 ? -10.856 9.505 20.105 1.00 95.69 88 TYR A CA 1
ATOM 715 C C . TYR A 1 88 ? -10.632 8.005 20.328 1.00 95.69 88 TYR A C 1
ATOM 717 O O . TYR A 1 88 ? -9.843 7.645 21.194 1.00 95.69 88 TYR A O 1
ATOM 725 N N . LEU A 1 89 ? -11.272 7.117 19.558 1.00 95.00 89 LEU A N 1
ATOM 726 C CA . LEU A 1 89 ? -11.086 5.670 19.722 1.00 95.00 89 LEU A CA 1
ATOM 727 C C . LEU A 1 89 ? -9.621 5.223 19.505 1.00 95.00 89 LEU A C 1
ATOM 729 O O . LEU A 1 89 ? -9.101 4.502 20.358 1.00 95.00 89 LEU A O 1
ATOM 733 N N . PRO A 1 90 ? -8.914 5.640 18.429 1.00 92.31 90 PRO A N 1
ATOM 734 C CA . PRO A 1 90 ? -7.500 5.302 18.269 1.00 92.31 90 PRO A CA 1
ATOM 735 C C . PRO A 1 90 ? -6.605 5.952 19.333 1.00 92.31 90 PRO A C 1
ATOM 737 O O . PRO A 1 90 ? -5.631 5.328 19.744 1.00 92.31 90 PRO A O 1
ATOM 740 N N . LEU A 1 91 ? -6.941 7.156 19.814 1.00 94.31 91 LEU A N 1
ATOM 741 C CA . LEU A 1 91 ? -6.190 7.833 20.879 1.00 94.31 91 LEU A CA 1
ATOM 742 C C . LEU A 1 91 ? -6.297 7.076 22.206 1.00 94.31 91 LEU A C 1
ATOM 744 O O . LEU A 1 91 ? -5.284 6.811 22.845 1.00 94.31 91 LEU A O 1
ATOM 748 N N . VAL A 1 92 ? -7.510 6.670 22.593 1.00 96.50 92 VAL A N 1
ATOM 749 C CA . VAL A 1 92 ? -7.729 5.854 23.795 1.00 96.50 92 VAL A CA 1
ATOM 750 C C . VAL A 1 92 ? -7.016 4.512 23.662 1.00 96.50 92 VAL A C 1
ATOM 752 O O . VAL A 1 92 ? -6.302 4.121 24.579 1.00 96.50 92 VAL A O 1
ATOM 755 N N . TYR A 1 93 ? -7.127 3.838 22.510 1.00 95.44 93 TYR A N 1
ATOM 756 C CA . TYR A 1 93 ? -6.398 2.590 22.270 1.00 95.44 93 TYR A CA 1
ATOM 757 C C . TYR A 1 93 ? -4.885 2.757 22.458 1.00 95.44 93 TYR A C 1
ATOM 759 O O . TYR A 1 93 ? -4.259 1.916 23.102 1.00 95.44 93 TYR A O 1
ATOM 767 N N . TYR A 1 94 ? -4.301 3.829 21.912 1.00 94.19 94 TYR A N 1
ATOM 768 C CA . TYR A 1 94 ? -2.877 4.124 22.052 1.00 94.19 94 TYR A CA 1
ATOM 769 C C . TYR A 1 94 ? -2.487 4.325 23.520 1.00 94.19 94 TYR A C 1
ATOM 771 O O . TYR A 1 94 ? -1.599 3.632 24.004 1.00 94.19 94 TYR A O 1
ATOM 779 N N . LEU A 1 95 ? -3.203 5.189 24.249 1.00 94.75 95 LEU A N 1
ATOM 780 C CA . LEU A 1 95 ? -2.929 5.463 25.665 1.00 94.75 95 LEU A CA 1
ATOM 781 C C . LEU A 1 95 ? -3.026 4.204 26.533 1.00 94.75 95 LEU A C 1
ATOM 783 O O . LEU A 1 95 ? -2.206 4.004 27.428 1.00 94.75 95 LEU A O 1
ATOM 787 N N . VAL A 1 96 ? -4.026 3.358 26.279 1.00 95.31 96 VAL A N 1
ATOM 788 C CA . VAL A 1 96 ? -4.208 2.088 26.993 1.00 95.31 96 VAL A CA 1
ATOM 789 C C . VAL A 1 96 ? -3.082 1.110 26.654 1.00 95.31 96 VAL A C 1
ATOM 791 O O . VAL A 1 96 ? -2.510 0.515 27.563 1.00 95.31 96 VAL A O 1
ATOM 794 N N . SER A 1 97 ? -2.721 0.976 25.373 1.00 91.81 97 SER A N 1
ATOM 795 C CA . SER A 1 97 ? -1.664 0.055 24.924 1.00 91.81 97 SER A CA 1
ATOM 796 C C . SER A 1 97 ? -0.292 0.459 25.466 1.00 91.81 97 SER A C 1
ATOM 798 O O . SER A 1 97 ? 0.393 -0.364 26.063 1.00 91.81 97 SER A O 1
ATOM 800 N N . GLU A 1 98 ? 0.064 1.741 25.364 1.00 92.88 98 GLU A N 1
ATOM 801 C CA . GLU A 1 98 ? 1.323 2.285 25.885 1.00 92.88 98 GLU A CA 1
ATOM 802 C C . GLU A 1 98 ? 1.449 2.056 27.402 1.00 92.88 98 GLU A C 1
ATOM 804 O O . GLU A 1 98 ? 2.512 1.703 27.914 1.00 92.88 98 GLU A O 1
ATOM 809 N N . LYS A 1 99 ? 0.346 2.226 28.143 1.00 91.62 99 LYS A N 1
ATOM 810 C CA . LYS A 1 99 ? 0.297 1.968 29.588 1.00 91.62 99 LYS A CA 1
ATOM 811 C C . LYS A 1 99 ? 0.402 0.490 29.934 1.00 91.62 99 LYS A C 1
ATOM 813 O O . LYS A 1 99 ? 1.070 0.166 30.914 1.00 91.62 99 LYS A O 1
ATOM 818 N N . ALA A 1 100 ? -0.282 -0.372 29.187 1.00 91.00 100 ALA A N 1
ATOM 819 C CA . ALA A 1 100 ? -0.228 -1.816 29.378 1.00 91.00 100 ALA A CA 1
ATOM 820 C C . ALA A 1 100 ? 1.205 -2.333 29.176 1.00 91.00 100 ALA A C 1
ATOM 822 O O . ALA A 1 100 ? 1.710 -3.075 30.014 1.00 91.00 100 ALA A O 1
ATOM 823 N N . GLU A 1 101 ? 1.889 -1.853 28.133 1.00 89.62 101 GLU A N 1
ATOM 824 C CA . GLU A 1 101 ? 3.280 -2.201 27.825 1.00 89.62 101 GLU A CA 1
ATOM 825 C C . GLU A 1 101 ? 4.260 -1.684 28.886 1.00 89.62 101 GLU A C 1
ATOM 827 O O . GLU A 1 101 ? 5.016 -2.467 29.458 1.00 89.62 101 GLU A O 1
ATOM 832 N N . LYS A 1 102 ? 4.225 -0.383 29.214 1.00 88.44 102 LYS A N 1
ATOM 833 C CA . LYS A 1 102 ? 5.175 0.228 30.167 1.00 88.44 102 LYS A CA 1
ATOM 834 C C . LYS A 1 102 ? 5.101 -0.358 31.575 1.00 88.44 102 LYS A C 1
ATOM 836 O O . LYS A 1 102 ? 6.107 -0.374 32.276 1.00 88.44 102 LYS A O 1
ATOM 841 N N . ALA A 1 103 ? 3.913 -0.776 32.005 1.00 84.94 103 ALA A N 1
ATOM 842 C CA . ALA A 1 103 ? 3.679 -1.295 33.349 1.00 84.94 103 ALA A CA 1
ATOM 843 C C . ALA A 1 103 ? 3.520 -2.824 33.393 1.00 84.94 103 ALA A C 1
ATOM 845 O O . ALA A 1 103 ? 3.210 -3.350 34.457 1.00 84.94 103 ALA A O 1
ATOM 846 N N . ASN A 1 104 ? 3.715 -3.521 32.263 1.00 88.69 104 ASN A N 1
ATOM 847 C CA . ASN A 1 104 ? 3.511 -4.966 32.117 1.00 88.69 104 ASN A CA 1
ATOM 848 C C . ASN A 1 104 ? 2.188 -5.455 32.745 1.00 88.69 104 ASN A C 1
ATOM 850 O O . ASN A 1 104 ? 2.170 -6.399 33.535 1.00 88.69 104 ASN A O 1
ATOM 854 N N . LYS A 1 105 ? 1.085 -4.766 32.431 1.00 89.06 105 LYS A N 1
ATOM 855 C CA . LYS A 1 105 ? -0.238 -4.998 33.033 1.00 89.06 105 LYS A CA 1
ATOM 856 C C . LYS A 1 105 ? -1.303 -5.331 32.000 1.00 89.06 105 LYS A C 1
ATOM 858 O O . LYS A 1 105 ? -1.142 -5.061 30.808 1.00 89.06 105 LYS A O 1
ATOM 863 N N . ALA A 1 106 ? -2.403 -5.905 32.478 1.00 89.44 106 ALA A N 1
ATOM 864 C CA . ALA A 1 106 ? -3.550 -6.244 31.649 1.00 89.44 106 ALA A CA 1
ATOM 865 C C . ALA A 1 106 ? -4.160 -4.988 30.993 1.00 89.44 106 ALA A C 1
ATOM 867 O O . ALA A 1 106 ? -4.075 -3.874 31.525 1.00 89.44 106 ALA A O 1
ATOM 868 N N . LEU A 1 107 ? -4.777 -5.161 29.820 1.00 87.69 107 LEU A N 1
ATOM 869 C CA . LEU A 1 107 ? -5.380 -4.053 29.070 1.00 87.69 107 LEU A CA 1
ATOM 870 C C . LEU A 1 107 ? -6.514 -3.406 29.877 1.00 87.69 107 LEU A C 1
ATOM 872 O O . LEU A 1 107 ? -6.692 -2.191 29.855 1.00 87.69 107 LEU A O 1
ATOM 876 N N . GLU A 1 108 ? -7.231 -4.233 30.624 1.00 89.44 108 GLU A N 1
ATOM 877 C CA . GLU A 1 108 ? -8.333 -3.894 31.508 1.00 89.44 108 GLU A CA 1
ATOM 878 C C . GLU A 1 108 ? -7.870 -2.952 32.625 1.00 89.44 108 GLU A C 1
ATOM 880 O O . GLU A 1 108 ? -8.447 -1.884 32.821 1.00 89.44 108 GLU A O 1
ATOM 885 N N . GLU A 1 109 ? -6.765 -3.280 33.298 1.00 91.81 109 GLU A N 1
ATOM 886 C CA . GLU A 1 109 ? -6.173 -2.434 34.342 1.00 91.81 109 GLU A CA 1
ATOM 887 C C . GLU A 1 109 ? -5.679 -1.097 33.777 1.00 91.81 109 GLU A C 1
ATOM 889 O O . GLU A 1 109 ? -5.917 -0.030 34.350 1.00 91.81 109 GLU A O 1
ATOM 894 N N . ALA A 1 110 ? -5.026 -1.127 32.611 1.00 94.25 110 ALA A N 1
ATOM 895 C CA . ALA A 1 110 ? -4.601 0.087 31.923 1.00 94.25 110 ALA A CA 1
ATOM 896 C C . ALA A 1 110 ? -5.793 0.966 31.512 1.00 94.25 110 ALA A C 1
ATOM 898 O O . ALA A 1 110 ? -5.711 2.194 31.609 1.00 94.25 110 ALA A O 1
ATOM 899 N N . LEU A 1 111 ? -6.905 0.358 31.095 1.00 95.69 111 LEU A N 1
ATOM 900 C CA . LEU A 1 111 ? -8.129 1.069 30.755 1.00 95.69 111 LEU A CA 1
ATOM 901 C C . LEU A 1 111 ? -8.770 1.720 31.980 1.00 95.69 111 LEU A C 1
ATOM 903 O O . LEU A 1 111 ? -9.196 2.863 31.860 1.00 95.69 111 LEU A O 1
ATOM 907 N N . GLN A 1 112 ? -8.783 1.075 33.149 1.00 94.19 112 GLN A N 1
ATOM 908 C CA . GLN A 1 112 ? -9.300 1.689 34.384 1.00 94.19 112 GLN A CA 1
ATOM 909 C C . GLN A 1 112 ? -8.545 2.979 34.739 1.00 94.19 112 GLN A C 1
ATOM 911 O O . GLN A 1 112 ? -9.144 4.009 35.060 1.00 94.19 112 GLN A O 1
ATOM 916 N N . GLU A 1 113 ? -7.218 2.981 34.600 1.00 94.25 113 GLU A N 1
ATOM 917 C CA . GLU A 1 113 ? -6.424 4.197 34.797 1.00 94.25 113 GLU A CA 1
ATOM 918 C C . GLU A 1 113 ? -6.727 5.286 33.763 1.00 94.25 113 GLU A C 1
ATOM 920 O O . GLU A 1 113 ? -6.759 6.467 34.108 1.00 94.25 113 GLU A O 1
ATOM 925 N N . VAL A 1 114 ? -6.930 4.920 32.495 1.00 95.50 114 VAL A N 1
ATOM 926 C CA . VAL A 1 114 ? -7.310 5.885 31.450 1.00 95.50 114 VAL A CA 1
ATOM 927 C C . VAL A 1 114 ? -8.718 6.423 31.709 1.00 95.50 114 VAL A C 1
ATOM 929 O O . VAL A 1 114 ? -8.928 7.630 31.606 1.00 95.50 114 VAL A O 1
ATOM 932 N N . ALA A 1 115 ? -9.655 5.566 32.113 1.00 96.06 115 ALA A N 1
ATOM 933 C CA . ALA A 1 115 ? -11.036 5.916 32.414 1.00 96.06 115 ALA A CA 1
ATOM 934 C C . ALA A 1 115 ? -11.145 6.856 33.619 1.00 96.06 115 ALA A C 1
ATOM 936 O O . ALA A 1 115 ? -11.870 7.842 33.545 1.00 96.06 115 ALA A O 1
ATOM 937 N N . SER A 1 116 ? -10.358 6.636 34.679 1.00 95.81 116 SER A N 1
ATOM 938 C CA . SER A 1 116 ? -10.334 7.540 35.842 1.00 95.81 116 SER A CA 1
ATOM 939 C C . SER A 1 116 ? -9.847 8.957 35.507 1.00 95.81 116 SER A C 1
ATOM 941 O O . SER A 1 116 ? -10.264 9.919 36.148 1.00 95.81 116 SER A O 1
ATOM 943 N N . LYS A 1 117 ? -8.989 9.109 34.488 1.00 96.50 117 LYS A N 1
ATOM 944 C CA . LYS A 1 117 ? -8.454 10.411 34.046 1.00 96.50 117 LYS A CA 1
ATOM 945 C C . LYS A 1 117 ? -9.269 11.055 32.927 1.00 96.50 117 LYS A C 1
ATOM 947 O O . LYS A 1 117 ? -9.240 12.275 32.777 1.00 96.50 117 LYS A O 1
ATOM 952 N N . HIS A 1 118 ? -9.972 10.251 32.134 1.00 96.56 118 HIS A N 1
ATOM 953 C CA . HIS A 1 118 ? -10.718 10.690 30.954 1.00 96.56 118 HIS A CA 1
ATOM 954 C C . HIS A 1 118 ? -12.142 10.100 30.905 1.00 96.56 118 HIS A C 1
ATOM 956 O O . HIS A 1 118 ? -12.525 9.538 29.873 1.00 96.56 118 HIS A O 1
ATOM 962 N N . PRO A 1 119 ? -12.947 10.232 31.978 1.00 96.38 119 PRO A N 1
ATOM 963 C CA . PRO A 1 119 ? -14.245 9.560 32.084 1.00 96.38 119 PRO A CA 1
ATOM 964 C C . PRO A 1 119 ? -15.215 9.997 30.980 1.00 96.38 119 PRO A C 1
ATOM 966 O O . PRO A 1 119 ? -15.890 9.172 30.373 1.00 96.38 119 PRO A O 1
ATOM 969 N N . GLU A 1 120 ? -15.205 11.282 30.627 1.00 96.88 120 GLU A N 1
ATOM 970 C CA . GLU A 1 120 ? -16.050 11.833 29.564 1.00 96.88 120 GLU A CA 1
ATOM 971 C C . GLU A 1 120 ? -15.758 11.230 28.186 1.00 96.88 120 GLU A C 1
ATOM 973 O O . GLU A 1 120 ? -16.675 10.935 27.420 1.00 96.88 120 GLU A O 1
ATOM 978 N N . THR A 1 121 ? -14.485 10.980 27.876 1.00 97.50 121 THR A N 1
ATOM 979 C CA . THR A 1 121 ? -14.092 10.346 26.613 1.00 97.50 121 THR A CA 1
ATOM 980 C C . THR A 1 121 ? -14.583 8.901 26.552 1.00 97.50 121 THR A C 1
ATOM 982 O O . THR A 1 121 ? -15.085 8.473 25.512 1.00 97.50 121 THR A O 1
ATOM 985 N N . ILE A 1 122 ? -14.471 8.155 27.658 1.00 97.69 122 ILE A N 1
ATOM 986 C CA . ILE A 1 122 ? -14.974 6.776 27.758 1.00 97.69 122 ILE A CA 1
ATOM 987 C C . ILE A 1 122 ? -16.493 6.757 27.592 1.00 97.69 122 ILE A C 1
ATOM 989 O O . ILE A 1 122 ? -17.002 5.998 26.768 1.00 97.69 122 ILE A O 1
ATOM 993 N N . ARG A 1 123 ? -17.202 7.660 28.273 1.00 96.50 123 ARG A N 1
ATOM 994 C CA . ARG A 1 123 ? -18.650 7.827 28.144 1.00 96.50 123 ARG A CA 1
ATOM 995 C C . ARG A 1 123 ? -19.087 8.097 26.708 1.00 96.50 123 ARG A C 1
ATOM 997 O O . ARG A 1 123 ? -20.008 7.449 26.216 1.00 96.50 123 ARG A O 1
ATOM 1004 N N . VAL A 1 124 ? -18.430 9.027 26.010 1.00 96.75 124 VAL A N 1
ATOM 1005 C CA . VAL A 1 124 ? -18.734 9.345 24.602 1.00 96.75 124 VAL A CA 1
ATOM 1006 C C . VAL A 1 124 ? -18.511 8.129 23.701 1.00 96.75 124 VAL A C 1
ATOM 1008 O O . VAL A 1 124 ? -19.351 7.840 22.849 1.00 96.75 124 VAL A O 1
ATOM 1011 N N . LEU A 1 125 ? -17.420 7.383 23.901 1.00 97.56 125 LEU A N 1
ATOM 1012 C CA . LEU A 1 125 ? -17.143 6.167 23.134 1.00 97.56 125 LEU A CA 1
ATOM 1013 C C . LEU A 1 125 ? -18.166 5.057 23.408 1.00 97.56 125 LEU A C 1
ATOM 1015 O O . LEU A 1 125 ? -18.611 4.408 22.463 1.00 97.56 125 LEU A O 1
ATOM 1019 N N . ALA A 1 126 ? -18.565 4.862 24.667 1.00 96.94 126 ALA A N 1
ATOM 1020 C CA . ALA A 1 126 ? -19.596 3.901 25.050 1.00 96.94 126 ALA A CA 1
ATOM 1021 C C . ALA A 1 126 ? -20.956 4.263 24.432 1.00 96.94 126 ALA A C 1
ATOM 1023 O O . ALA A 1 126 ? -21.606 3.409 23.832 1.00 96.94 126 ALA A O 1
ATOM 1024 N N . LYS A 1 127 ? -21.352 5.543 24.494 1.00 95.56 127 LYS A N 1
ATOM 1025 C CA . LYS A 1 127 ? -22.589 6.044 23.874 1.00 95.56 127 LYS A CA 1
ATOM 1026 C C . LYS A 1 127 ? -22.570 5.902 22.354 1.00 95.56 127 LYS A C 1
ATOM 1028 O O . LYS A 1 127 ? -23.580 5.523 21.774 1.00 95.56 127 LYS A O 1
ATOM 1033 N N . GLU A 1 128 ? -21.435 6.145 21.699 1.00 96.25 128 GLU A N 1
ATOM 1034 C CA . GLU A 1 128 ? -21.308 5.927 20.252 1.00 96.25 128 GLU A CA 1
ATOM 1035 C C . GLU A 1 128 ? -21.403 4.440 19.881 1.00 96.25 128 GLU A C 1
ATOM 1037 O O . GLU A 1 128 ? -22.067 4.095 18.902 1.00 96.25 128 GLU A O 1
ATOM 1042 N N . ALA A 1 129 ? -20.782 3.555 20.666 1.00 96.19 129 ALA A N 1
ATOM 1043 C CA . ALA A 1 129 ? -20.894 2.110 20.480 1.00 96.19 129 ALA A CA 1
ATOM 1044 C C . ALA A 1 129 ? -22.347 1.635 20.654 1.00 96.19 129 ALA A C 1
ATOM 1046 O O . ALA A 1 129 ? -22.852 0.890 19.813 1.00 96.19 129 ALA A O 1
ATOM 1047 N N . GLN A 1 130 ? -23.039 2.120 21.690 1.00 94.69 130 GLN A N 1
ATOM 1048 C CA . GLN A 1 130 ? -24.452 1.828 21.929 1.00 94.69 130 GLN A CA 1
ATOM 1049 C C . GLN A 1 130 ? -25.343 2.350 20.800 1.00 94.69 130 GLN A C 1
ATOM 1051 O O . GLN A 1 130 ? -26.132 1.596 20.241 1.00 94.69 130 GLN A O 1
ATOM 1056 N N . ARG A 1 131 ? -25.163 3.603 20.374 1.00 95.00 131 ARG A N 1
ATOM 1057 C CA . ARG A 1 131 ? -25.959 4.208 19.297 1.00 95.00 131 ARG A CA 1
ATOM 1058 C C . ARG A 1 131 ? -25.921 3.397 17.999 1.00 95.00 131 ARG A C 1
ATOM 1060 O O . ARG A 1 131 ? -26.890 3.408 17.246 1.00 95.00 131 ARG A O 1
ATOM 1067 N N . ARG A 1 132 ? -24.804 2.719 17.716 1.00 95.50 132 ARG A N 1
ATOM 1068 C CA . ARG A 1 132 ? -24.645 1.882 16.516 1.00 95.50 132 ARG A CA 1
ATOM 1069 C C . ARG A 1 132 ? -25.329 0.523 16.620 1.00 95.50 132 ARG A C 1
ATOM 1071 O O . ARG A 1 132 ? -25.746 0.000 15.592 1.00 95.50 132 ARG A O 1
ATOM 1078 N N . GLY A 1 133 ? -25.440 -0.042 17.819 1.00 96.38 133 GLY A N 1
ATOM 1079 C CA . GLY A 1 133 ? -25.939 -1.399 18.021 1.00 96.38 133 GLY A CA 1
ATOM 1080 C C . GLY A 1 133 ? -24.865 -2.474 17.845 1.00 96.38 133 GLY A C 1
ATOM 1081 O O . GLY A 1 133 ? -24.033 -2.409 16.938 1.00 96.38 133 GLY A O 1
ATOM 1082 N N . VAL A 1 134 ? -24.904 -3.501 18.699 1.00 96.44 134 VAL A N 1
ATOM 1083 C CA . VAL A 1 134 ? -23.890 -4.572 18.736 1.00 96.44 134 VAL A CA 1
ATOM 1084 C C . VAL A 1 134 ? -23.726 -5.302 17.400 1.00 96.44 134 VAL A C 1
ATOM 1086 O O . VAL A 1 134 ? -22.598 -5.563 16.987 1.00 96.44 134 VAL A O 1
ATOM 1089 N N . GLU A 1 135 ? -24.818 -5.565 16.678 1.00 96.62 135 GLU A N 1
ATOM 1090 C CA . GLU A 1 135 ? -24.737 -6.230 15.372 1.00 96.62 135 GLU A CA 1
ATOM 1091 C C . GLU A 1 135 ? -23.989 -5.379 14.352 1.00 96.62 135 GLU A C 1
ATOM 1093 O O . GLU A 1 135 ? -23.160 -5.898 13.612 1.00 96.62 135 GLU A O 1
ATOM 1098 N N . ALA A 1 136 ? -24.222 -4.064 14.332 1.00 95.81 136 ALA A N 1
ATOM 1099 C CA . ALA A 1 136 ? -23.525 -3.173 13.413 1.00 95.81 136 ALA A CA 1
ATOM 1100 C C . ALA A 1 136 ? -22.025 -3.104 13.731 1.00 95.81 136 ALA A C 1
ATOM 1102 O O . ALA A 1 136 ? -21.205 -3.064 12.815 1.00 95.81 136 ALA A O 1
ATOM 1103 N N . LEU A 1 137 ? -21.655 -3.142 15.018 1.00 96.19 137 LEU A N 1
ATOM 1104 C CA . LEU A 1 137 ? -20.255 -3.214 15.445 1.00 96.19 137 LEU A CA 1
ATOM 1105 C C . LEU A 1 137 ? -19.590 -4.513 14.965 1.00 96.19 137 LEU A C 1
ATOM 1107 O O . LEU A 1 137 ? -18.495 -4.470 14.403 1.00 96.19 137 LEU A O 1
ATOM 1111 N N . ILE A 1 138 ? -20.258 -5.659 15.140 1.00 95.81 138 ILE A N 1
ATOM 1112 C CA . ILE A 1 138 ? -19.761 -6.970 14.695 1.00 95.81 138 ILE A CA 1
ATOM 1113 C C . ILE A 1 138 ? -19.660 -7.023 13.166 1.00 95.81 138 ILE A C 1
ATOM 1115 O O . ILE A 1 138 ? -18.643 -7.463 12.632 1.00 95.81 138 ILE A O 1
ATOM 1119 N N . GLN A 1 139 ? -20.667 -6.533 12.441 1.00 93.81 139 GLN A N 1
ATOM 1120 C CA . GLN A 1 139 ? -20.627 -6.483 10.978 1.00 93.81 139 GLN A CA 1
ATOM 1121 C C . GLN A 1 139 ? -19.481 -5.602 10.482 1.00 93.81 139 GLN A C 1
ATOM 1123 O O . GLN A 1 139 ? -18.710 -6.021 9.619 1.00 93.81 139 GLN A O 1
ATOM 1128 N N . ARG A 1 140 ? -19.275 -4.432 11.100 1.00 92.94 140 ARG A N 1
ATOM 1129 C CA . ARG A 1 140 ? -18.143 -3.557 10.782 1.00 92.94 140 ARG A CA 1
ATOM 1130 C C . ARG A 1 140 ? -16.801 -4.249 11.016 1.00 92.94 140 ARG A C 1
ATOM 1132 O O . ARG A 1 140 ? -15.874 -3.983 10.259 1.00 92.94 140 ARG A O 1
ATOM 1139 N N . LEU A 1 141 ? -16.675 -5.138 12.004 1.00 92.56 141 LEU A N 1
ATOM 1140 C CA . LEU A 1 141 ? -15.469 -5.950 12.224 1.00 92.56 141 LEU A CA 1
ATOM 1141 C C . LEU A 1 141 ? -15.248 -7.012 11.133 1.00 92.56 141 LEU A C 1
ATOM 1143 O O . LEU A 1 141 ? -14.098 -7.273 10.779 1.00 92.56 141 LEU A O 1
ATOM 1147 N N . LYS A 1 142 ? -16.329 -7.578 10.581 1.00 91.94 142 LYS A N 1
ATOM 1148 C CA . LYS A 1 142 ? -16.314 -8.582 9.499 1.00 91.94 142 LYS A CA 1
ATOM 1149 C C . LYS A 1 142 ? -16.024 -7.988 8.123 1.00 91.94 142 LYS A C 1
ATOM 1151 O O . LYS A 1 142 ? -15.653 -8.719 7.208 1.00 91.94 142 LYS A O 1
ATOM 1156 N N . GLU A 1 143 ? -16.179 -6.682 7.945 1.00 88.06 143 GLU A N 1
ATOM 1157 C CA . GLU A 1 143 ? -15.912 -6.038 6.661 1.00 88.06 143 GLU A CA 1
ATOM 1158 C C . GLU A 1 143 ? -14.452 -6.228 6.194 1.00 88.06 143 GLU A C 1
ATOM 1160 O O . GLU A 1 143 ? -13.511 -6.178 7.003 1.00 88.06 143 GLU A O 1
ATOM 1165 N N . PRO A 1 144 ? -14.227 -6.374 4.875 1.00 80.44 144 PRO A N 1
ATOM 1166 C CA . PRO A 1 144 ? -12.886 -6.508 4.323 1.00 80.44 144 PRO A CA 1
ATOM 1167 C C . PRO A 1 144 ? -12.019 -5.281 4.626 1.00 80.44 144 PRO A C 1
ATOM 1169 O O . PRO A 1 144 ? -12.545 -4.193 4.904 1.00 80.44 144 PRO A O 1
ATOM 1172 N N . PRO A 1 145 ? -10.676 -5.414 4.588 1.00 74.00 145 PRO A N 1
ATOM 1173 C CA . PRO A 1 145 ? -9.774 -4.268 4.675 1.00 74.00 145 PRO A CA 1
ATOM 1174 C C . PRO A 1 145 ? -10.231 -3.133 3.751 1.00 74.00 145 PRO A C 1
ATOM 1176 O O . PRO A 1 145 ? -10.687 -3.387 2.641 1.00 74.00 145 PRO A O 1
ATOM 1179 N N . GLU A 1 146 ? -10.136 -1.887 4.208 1.00 73.94 146 GLU A N 1
ATOM 1180 C CA . GLU A 1 146 ? -10.498 -0.736 3.372 1.00 73.94 146 GLU A CA 1
ATOM 1181 C C . GLU A 1 146 ? -9.712 -0.774 2.058 1.00 73.94 146 GLU A C 1
ATOM 1183 O O . GLU A 1 146 ? -8.513 -1.053 2.075 1.00 73.94 146 GLU A O 1
ATOM 1188 N N . ILE A 1 147 ? -10.376 -0.498 0.931 1.00 72.00 147 ILE A N 1
ATOM 1189 C CA . ILE A 1 147 ? -9.781 -0.630 -0.408 1.00 72.00 147 ILE A CA 1
ATOM 1190 C C . ILE A 1 147 ? -8.475 0.167 -0.537 1.00 72.00 147 ILE A C 1
ATOM 1192 O O . ILE A 1 147 ? -7.495 -0.339 -1.071 1.00 72.00 147 ILE A O 1
ATOM 1196 N N . ASN A 1 148 ? -8.401 1.341 0.099 1.00 70.81 148 ASN A N 1
ATOM 1197 C CA . ASN A 1 148 ? -7.208 2.191 0.141 1.00 70.81 148 ASN A CA 1
ATOM 1198 C C . ASN A 1 148 ? -5.994 1.510 0.800 1.00 70.81 148 ASN A C 1
ATOM 1200 O O . ASN A 1 148 ? -4.858 1.839 0.477 1.00 70.81 148 ASN A O 1
ATOM 1204 N N . ARG A 1 149 ? -6.210 0.537 1.696 1.00 73.44 149 ARG A N 1
ATOM 1205 C CA . ARG A 1 149 ? -5.140 -0.289 2.285 1.00 73.44 149 ARG A CA 1
ATOM 1206 C C . ARG A 1 149 ? -4.760 -1.482 1.410 1.00 73.44 149 ARG A C 1
ATOM 1208 O O . ARG A 1 149 ? -3.712 -2.077 1.631 1.00 73.44 149 ARG A O 1
ATOM 1215 N N . GLN A 1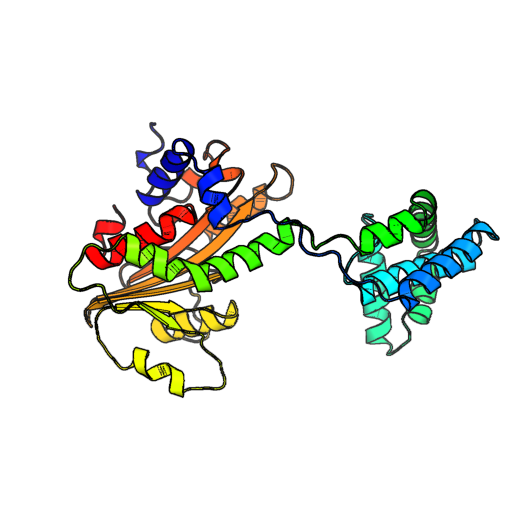 150 ? -5.607 -1.848 0.450 1.00 80.19 150 GLN A N 1
ATOM 1216 C CA . GLN A 1 150 ? -5.364 -2.953 -0.475 1.00 80.19 150 GLN A CA 1
ATOM 1217 C C . GLN A 1 150 ? -4.573 -2.513 -1.710 1.00 80.19 150 GLN A C 1
ATOM 1219 O O . GLN A 1 150 ? -3.856 -3.333 -2.273 1.00 80.19 150 GLN A O 1
ATOM 1224 N N . ILE A 1 151 ? -4.625 -1.231 -2.092 1.00 84.12 151 ILE A N 1
ATOM 1225 C CA . ILE A 1 151 ? -3.974 -0.731 -3.313 1.00 84.12 151 ILE A CA 1
ATOM 1226 C C . ILE A 1 151 ? -2.472 -1.063 -3.383 1.00 84.12 151 ILE A C 1
ATOM 1228 O O . ILE A 1 151 ? -2.011 -1.583 -4.398 1.00 84.12 151 ILE A O 1
ATOM 1232 N N . GLY A 1 152 ? -1.710 -0.819 -2.311 1.00 85.06 152 GLY A N 1
ATOM 1233 C CA . GLY A 1 152 ? -0.282 -1.168 -2.261 1.00 85.06 152 GLY A CA 1
ATOM 1234 C C . GLY A 1 152 ? -0.027 -2.667 -2.495 1.00 85.06 152 GLY A C 1
ATOM 1235 O O . GLY A 1 152 ? 0.714 -3.022 -3.414 1.00 85.06 152 GLY A O 1
ATOM 1236 N N . PRO A 1 153 ? -0.677 -3.569 -1.732 1.00 87.69 153 PRO A N 1
ATOM 1237 C CA . PRO A 1 153 ? -0.644 -5.009 -1.995 1.00 87.69 153 PRO A CA 1
ATOM 1238 C C . PRO A 1 153 ? -1.021 -5.416 -3.429 1.00 87.69 153 PRO A C 1
ATOM 1240 O O . PRO A 1 153 ? -0.407 -6.328 -3.981 1.00 87.69 153 PRO A O 1
ATOM 1243 N N . MET A 1 154 ? -1.999 -4.749 -4.047 1.00 90.50 154 MET A N 1
ATOM 1244 C CA . MET A 1 154 ? -2.422 -5.034 -5.423 1.00 90.50 154 MET A CA 1
ATOM 1245 C C . MET A 1 154 ? -1.343 -4.664 -6.438 1.00 90.50 154 MET A C 1
ATOM 1247 O O . MET A 1 154 ? -1.028 -5.484 -7.299 1.00 90.50 154 MET A O 1
ATOM 1251 N N . PHE A 1 155 ? -0.718 -3.488 -6.290 1.00 92.25 155 PHE A N 1
ATOM 1252 C CA . PHE A 1 155 ? 0.438 -3.113 -7.104 1.00 92.25 155 PHE A CA 1
ATOM 1253 C C . PHE A 1 155 ? 1.562 -4.140 -6.960 1.00 92.25 155 PHE A C 1
ATOM 1255 O O . PHE A 1 155 ? 2.049 -4.639 -7.968 1.00 92.25 155 PHE A O 1
ATOM 1262 N N . LYS A 1 156 ? 1.937 -4.518 -5.729 1.00 91.88 156 LYS A N 1
ATOM 1263 C CA . LYS A 1 156 ? 3.018 -5.494 -5.495 1.00 91.88 156 LYS A CA 1
ATOM 1264 C C . LYS A 1 156 ? 2.723 -6.856 -6.123 1.00 91.88 156 LYS A C 1
ATOM 1266 O O . LYS A 1 156 ? 3.629 -7.476 -6.678 1.00 91.88 156 LYS A O 1
ATOM 1271 N N . ARG A 1 157 ? 1.466 -7.312 -6.065 1.00 92.62 157 ARG A N 1
ATOM 1272 C CA . ARG A 1 157 ? 1.029 -8.546 -6.731 1.00 92.62 157 ARG A CA 1
ATOM 1273 C C . ARG A 1 157 ? 1.171 -8.429 -8.247 1.00 92.62 157 ARG A C 1
ATOM 1275 O O . ARG A 1 157 ? 1.861 -9.246 -8.843 1.00 92.62 157 ARG A O 1
ATOM 1282 N N . TRP A 1 158 ? 0.594 -7.389 -8.849 1.00 95.69 158 TRP A N 1
ATOM 1283 C CA . TRP A 1 158 ? 0.697 -7.141 -10.291 1.00 95.69 158 TRP A CA 1
ATOM 1284 C C . TRP A 1 158 ? 2.157 -7.012 -10.749 1.00 95.69 158 TRP A C 1
ATOM 1286 O O . TRP A 1 158 ? 2.565 -7.624 -11.730 1.00 95.69 158 TRP A O 1
ATOM 1296 N N . TYR A 1 159 ? 2.975 -6.275 -10.004 1.00 95.62 159 TYR A N 1
ATOM 1297 C CA . TYR A 1 159 ? 4.389 -6.075 -10.292 1.00 95.62 159 TYR A CA 1
ATOM 1298 C C . TYR A 1 159 ? 5.172 -7.397 -10.288 1.00 95.62 159 TYR A C 1
ATOM 1300 O O . TYR A 1 159 ? 5.996 -7.637 -11.168 1.00 95.62 159 TYR A O 1
ATOM 1308 N N . LYS A 1 160 ? 4.880 -8.286 -9.332 1.00 93.69 160 LYS A N 1
ATOM 1309 C CA . LYS A 1 160 ? 5.512 -9.605 -9.229 1.00 93.69 160 LYS A CA 1
ATOM 1310 C C . LYS A 1 160 ? 5.034 -10.586 -10.306 1.00 93.69 160 LYS A C 1
ATOM 1312 O O . LYS A 1 160 ? 5.841 -11.367 -10.804 1.00 93.69 160 LYS A O 1
ATOM 1317 N N . GLU A 1 161 ? 3.741 -10.589 -10.617 1.00 93.88 161 GLU A N 1
ATOM 1318 C CA . GLU A 1 161 ? 3.099 -11.650 -11.409 1.00 93.88 161 GLU A CA 1
ATOM 1319 C C . GLU A 1 161 ? 2.936 -11.287 -12.892 1.00 93.88 161 GLU A C 1
ATOM 1321 O O . GLU A 1 161 ? 3.081 -12.149 -13.754 1.00 93.88 161 GLU A O 1
ATOM 1326 N N . GLU A 1 162 ? 2.684 -10.016 -13.205 1.00 95.75 162 GLU A N 1
ATOM 1327 C CA . GLU A 1 162 ? 2.221 -9.580 -14.530 1.00 95.75 162 GLU A CA 1
ATOM 1328 C C . GLU A 1 162 ? 3.250 -8.715 -15.272 1.00 95.75 162 GLU A C 1
ATOM 1330 O O . GLU A 1 162 ? 3.317 -8.761 -16.504 1.00 95.75 162 GLU A O 1
ATOM 1335 N N . LEU A 1 163 ? 4.082 -7.935 -14.561 1.00 96.38 163 LEU A N 1
ATOM 1336 C CA . LEU A 1 163 ? 4.989 -6.958 -15.187 1.00 96.38 163 LEU A CA 1
ATOM 1337 C C . LEU A 1 163 ? 5.900 -7.594 -16.246 1.00 96.38 163 LEU A C 1
ATOM 1339 O O . LEU A 1 163 ? 6.048 -7.039 -17.335 1.00 96.38 163 LEU A O 1
ATOM 1343 N N . LYS A 1 164 ? 6.478 -8.766 -15.954 1.00 95.38 164 LYS A N 1
ATOM 1344 C CA . LYS A 1 164 ? 7.331 -9.497 -16.902 1.00 95.38 164 LYS A CA 1
ATOM 1345 C C . LYS A 1 164 ? 6.609 -9.733 -18.231 1.00 95.38 164 LYS A C 1
ATOM 1347 O O . LYS A 1 164 ? 7.124 -9.338 -19.274 1.00 95.38 164 LYS A O 1
ATOM 1352 N N . GLY A 1 165 ? 5.415 -10.328 -18.188 1.00 95.00 165 GLY A N 1
ATOM 1353 C CA . GLY A 1 165 ? 4.624 -10.609 -19.388 1.00 95.00 165 GLY A CA 1
ATOM 1354 C C . GLY A 1 165 ? 4.272 -9.329 -20.143 1.00 95.00 165 GLY A C 1
ATOM 1355 O O . GLY A 1 165 ? 4.407 -9.265 -21.363 1.00 95.00 165 GLY A O 1
ATOM 1356 N N . LYS A 1 166 ? 3.935 -8.254 -19.417 1.00 96.00 166 LYS A N 1
ATOM 1357 C CA . LYS A 1 166 ? 3.667 -6.946 -20.029 1.00 96.00 166 LYS A CA 1
ATOM 1358 C C . LYS A 1 166 ? 4.881 -6.364 -20.746 1.00 96.00 166 LYS A C 1
ATOM 1360 O O . LYS A 1 166 ? 4.713 -5.829 -21.838 1.00 96.00 166 LYS A O 1
ATOM 1365 N N . ILE A 1 167 ? 6.087 -6.485 -20.199 1.00 95.00 167 ILE A N 1
ATOM 1366 C CA . ILE A 1 167 ? 7.311 -6.045 -20.888 1.00 95.00 167 ILE A CA 1
ATOM 1367 C C . ILE A 1 167 ? 7.556 -6.904 -22.140 1.00 95.00 167 ILE A C 1
ATOM 1369 O O . ILE A 1 167 ? 7.839 -6.370 -23.211 1.00 95.00 167 ILE A O 1
ATOM 1373 N N . GLU A 1 168 ? 7.389 -8.227 -22.047 1.00 93.31 168 GLU A N 1
ATOM 1374 C CA . GLU A 1 168 ? 7.582 -9.158 -23.170 1.00 93.31 168 GLU A CA 1
ATOM 1375 C C . GLU A 1 168 ? 6.621 -8.926 -24.343 1.00 93.31 168 GLU A C 1
ATOM 1377 O O . GLU A 1 168 ? 6.986 -9.223 -25.484 1.00 93.31 168 GLU A O 1
ATOM 1382 N N . GLU A 1 169 ? 5.411 -8.424 -24.081 1.00 93.19 169 GLU A N 1
ATOM 1383 C CA . GLU A 1 169 ? 4.436 -8.004 -25.099 1.00 93.19 169 GLU A CA 1
ATOM 1384 C C . GLU A 1 169 ? 4.924 -6.782 -25.908 1.00 93.19 169 GLU A C 1
ATOM 1386 O O . GLU A 1 169 ? 4.505 -6.602 -27.049 1.00 93.19 169 GLU A O 1
ATOM 1391 N N . ARG A 1 170 ? 5.797 -5.939 -25.334 1.00 92.44 170 ARG A N 1
ATOM 1392 C CA . ARG A 1 170 ? 6.257 -4.656 -25.915 1.00 92.44 170 ARG A CA 1
ATOM 1393 C C . ARG A 1 170 ? 7.639 -4.731 -26.562 1.00 92.44 170 ARG A C 1
ATOM 1395 O O . ARG A 1 170 ? 8.077 -3.784 -27.212 1.00 92.44 170 ARG A O 1
ATOM 1402 N N . LEU A 1 171 ? 8.328 -5.856 -26.398 1.00 89.38 171 LEU A N 1
ATOM 1403 C CA . LEU A 1 171 ? 9.616 -6.124 -27.027 1.00 89.38 171 LEU A CA 1
ATOM 1404 C C . LEU A 1 171 ? 9.402 -6.847 -28.374 1.00 89.38 171 LEU A C 1
ATOM 1406 O O . LEU A 1 171 ? 8.845 -7.950 -28.380 1.00 89.38 171 LEU A O 1
ATOM 1410 N N . PRO A 1 172 ? 9.835 -6.275 -29.516 1.00 75.00 172 PRO A N 1
ATOM 1411 C CA . PRO A 1 172 ? 9.773 -6.954 -30.812 1.00 75.00 172 PRO A CA 1
ATOM 1412 C C . PRO A 1 172 ? 10.738 -8.165 -30.859 1.00 75.00 172 PRO A C 1
ATOM 1414 O O . PRO A 1 172 ? 11.738 -8.188 -30.146 1.00 75.00 172 PRO A O 1
ATOM 1417 N N . GLY A 1 173 ? 10.428 -9.202 -31.659 1.00 64.75 173 GLY A N 1
ATOM 1418 C CA . GLY A 1 173 ? 11.239 -10.442 -31.775 1.00 64.75 173 GLY A CA 1
ATOM 1419 C C . GLY A 1 173 ? 12.603 -10.247 -32.471 1.00 64.75 173 GLY A C 1
ATOM 1420 O O . GLY A 1 173 ? 12.918 -9.115 -32.827 1.00 64.75 173 GLY A O 1
ATOM 1421 N N . PRO A 1 174 ? 13.423 -11.293 -32.752 1.00 54.81 174 PRO A N 1
ATOM 1422 C CA . PRO A 1 174 ? 13.376 -12.708 -32.349 1.00 54.81 174 PRO A CA 1
ATOM 1423 C C . PRO A 1 174 ? 14.264 -13.059 -31.129 1.00 54.81 174 PRO A C 1
ATOM 1425 O O . PRO A 1 174 ? 14.187 -14.173 -30.622 1.00 54.81 174 PRO A O 1
ATOM 1428 N N . THR A 1 175 ? 15.073 -12.127 -30.617 1.00 59.69 175 THR A N 1
ATOM 1429 C CA . THR A 1 175 ? 15.890 -12.288 -29.399 1.00 59.69 175 THR A CA 1
ATOM 1430 C C . THR A 1 175 ? 15.329 -11.406 -28.293 1.00 59.69 175 THR A C 1
ATOM 1432 O O . THR A 1 175 ? 15.788 -10.282 -28.082 1.00 59.69 175 THR A O 1
ATOM 1435 N N . LYS A 1 176 ? 14.291 -11.892 -27.605 1.00 71.69 176 LYS A N 1
ATOM 1436 C CA . LYS A 1 176 ? 13.797 -11.209 -26.406 1.00 71.69 176 LYS A CA 1
ATOM 1437 C C . LYS A 1 176 ? 14.906 -11.231 -25.344 1.00 71.69 176 LYS A C 1
ATOM 1439 O O . LYS A 1 176 ? 15.503 -12.295 -25.160 1.00 71.69 176 LYS A O 1
ATOM 1444 N N . PRO A 1 177 ? 15.199 -10.110 -24.655 1.00 84.69 177 PRO A N 1
ATOM 1445 C CA . PRO A 1 177 ? 16.090 -10.146 -23.505 1.00 84.69 177 PRO A CA 1
ATOM 1446 C C . PRO A 1 177 ? 15.637 -11.210 -22.517 1.00 84.69 177 PRO A C 1
ATOM 1448 O O . PRO A 1 177 ? 14.438 -11.425 -22.320 1.00 84.69 177 PRO A O 1
ATOM 1451 N N . LYS A 1 178 ? 16.600 -11.828 -21.837 1.00 88.25 178 LYS A N 1
ATOM 1452 C CA . LYS A 1 178 ? 16.309 -12.625 -20.650 1.00 88.25 178 LYS A CA 1
ATOM 1453 C C . LYS A 1 178 ? 15.699 -11.683 -19.608 1.00 88.25 178 LYS A C 1
ATOM 1455 O O . LYS A 1 178 ? 16.365 -10.753 -19.155 1.00 88.25 178 LYS A O 1
ATOM 1460 N N . ILE A 1 179 ? 14.429 -11.902 -19.264 1.00 90.75 179 ILE A N 1
ATOM 1461 C CA . ILE A 1 179 ? 13.754 -11.181 -18.180 1.00 90.75 179 ILE A CA 1
ATOM 1462 C C . ILE A 1 179 ? 13.630 -12.107 -16.979 1.00 90.75 179 ILE A C 1
ATOM 1464 O O . ILE A 1 179 ? 12.963 -13.150 -17.052 1.00 90.75 179 ILE A O 1
ATOM 1468 N N . VAL A 1 180 ? 14.255 -11.718 -15.870 1.00 89.75 180 VAL A N 1
ATOM 1469 C CA . VAL A 1 180 ? 14.230 -12.488 -14.625 1.00 89.75 180 VAL A CA 1
ATOM 1470 C C . VAL A 1 180 ? 13.584 -11.688 -13.510 1.00 89.75 180 VAL A C 1
ATOM 1472 O O . VAL A 1 180 ? 13.819 -10.494 -13.370 1.00 89.75 180 VAL A O 1
ATOM 1475 N N . VAL A 1 181 ? 12.774 -12.373 -12.707 1.00 90.00 181 VAL A N 1
ATOM 1476 C CA . VAL A 1 181 ? 12.210 -11.839 -11.470 1.00 90.00 181 VAL A CA 1
ATOM 1477 C C . VAL A 1 181 ? 13.018 -12.413 -10.312 1.00 90.00 181 VAL A C 1
ATOM 1479 O O . VAL A 1 181 ? 13.133 -13.631 -10.189 1.00 90.00 181 VAL A O 1
ATOM 1482 N N . VAL A 1 182 ? 13.598 -11.543 -9.490 1.00 87.81 182 VAL A N 1
ATOM 1483 C CA . VAL A 1 182 ? 14.458 -11.904 -8.357 1.00 87.81 182 VAL A CA 1
ATOM 1484 C C . VAL A 1 182 ? 13.814 -11.402 -7.071 1.00 87.81 182 VAL A C 1
ATOM 1486 O O . VAL A 1 182 ? 13.232 -10.318 -7.041 1.00 87.81 182 VAL A O 1
ATOM 1489 N N . SER A 1 183 ? 13.905 -12.185 -6.000 1.00 84.81 183 SER A N 1
ATOM 1490 C CA . SER A 1 183 ? 13.454 -11.782 -4.669 1.00 84.81 183 SER A CA 1
ATOM 1491 C C . SER A 1 183 ? 14.628 -11.878 -3.701 1.00 84.81 183 SER A C 1
ATOM 1493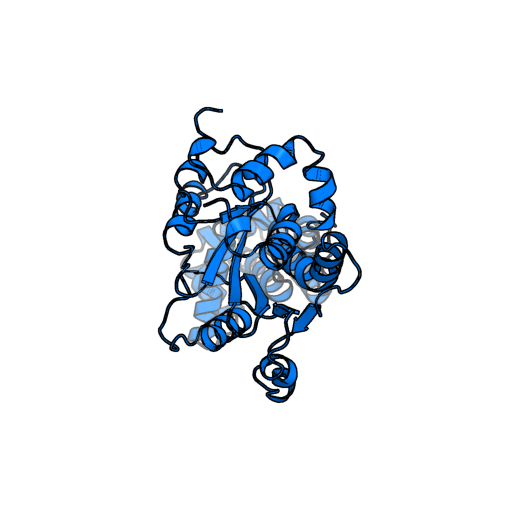 O O . SER A 1 183 ? 14.860 -12.970 -3.186 1.00 84.81 183 SER A O 1
ATOM 1495 N N . PRO A 1 184 ? 15.390 -10.794 -3.459 1.00 66.56 184 PRO A N 1
ATOM 1496 C CA . PRO A 1 184 ? 16.533 -10.832 -2.555 1.00 66.56 184 PRO A CA 1
ATOM 1497 C C . PRO A 1 184 ? 16.084 -11.236 -1.142 1.00 66.56 184 PRO A C 1
ATOM 1499 O O . PRO A 1 184 ? 15.500 -10.448 -0.401 1.00 66.56 184 PRO A O 1
ATOM 1502 N N . GLU A 1 185 ? 16.336 -12.488 -0.762 1.00 62.84 185 GLU A N 1
ATOM 1503 C CA . GLU A 1 185 ? 16.246 -12.933 0.627 1.00 62.84 185 GLU A CA 1
ATOM 1504 C C . GLU A 1 185 ? 17.593 -12.655 1.304 1.00 62.84 185 GLU A C 1
ATOM 1506 O O . GLU A 1 185 ? 18.625 -13.144 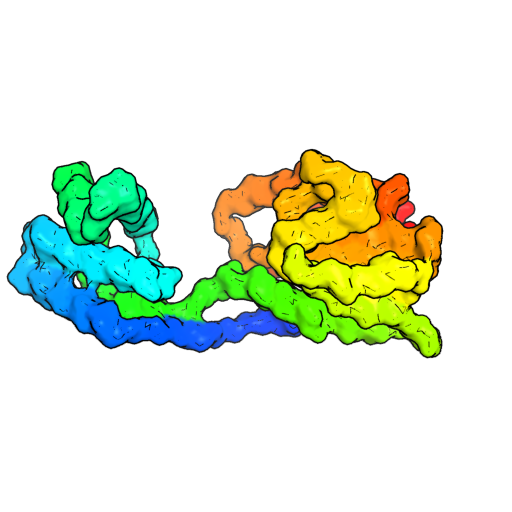0.842 1.00 62.84 185 GLU A O 1
ATOM 1511 N N . LYS A 1 186 ? 17.591 -11.934 2.439 1.00 51.19 186 LYS A N 1
ATOM 1512 C CA . LYS A 1 186 ? 18.800 -11.656 3.251 1.00 51.19 186 LYS A CA 1
ATOM 1513 C C . LYS A 1 186 ? 19.577 -12.922 3.664 1.00 51.19 186 LYS A C 1
ATOM 1515 O O . LYS A 1 186 ? 20.714 -12.828 4.106 1.00 51.19 186 LYS A O 1
ATOM 1520 N N . SER A 1 187 ? 18.968 -14.101 3.539 1.00 42.84 187 SER A N 1
ATOM 1521 C CA . SER A 1 187 ? 19.458 -15.392 4.023 1.00 42.84 187 SER A CA 1
ATOM 1522 C C . SER A 1 187 ? 19.971 -16.351 2.935 1.00 42.84 187 SER A C 1
ATOM 1524 O O . SER A 1 187 ? 20.398 -17.451 3.287 1.00 42.84 187 SER A O 1
ATOM 1526 N N . LYS A 1 188 ? 19.965 -15.988 1.638 1.00 46.78 188 LYS A N 1
ATOM 1527 C CA . LYS A 1 188 ? 20.455 -16.868 0.550 1.00 46.78 188 LYS A CA 1
ATOM 1528 C C . LYS A 1 188 ? 21.317 -16.129 -0.491 1.00 46.78 188 LYS A C 1
ATOM 1530 O O . LYS A 1 188 ? 20.793 -15.689 -1.514 1.00 46.78 188 LYS A O 1
ATOM 1535 N N . PRO A 1 189 ? 22.648 -16.079 -0.289 1.00 44.78 189 PRO A N 1
ATOM 1536 C CA . PRO A 1 189 ? 23.607 -15.495 -1.237 1.00 44.78 189 PRO A CA 1
ATOM 1537 C C . PRO A 1 189 ? 23.599 -16.161 -2.625 1.00 44.78 189 PRO A C 1
ATOM 1539 O O . PRO A 1 189 ? 23.986 -15.551 -3.615 1.00 44.78 189 PRO A O 1
ATOM 1542 N N . GLU A 1 190 ? 23.124 -17.406 -2.725 1.00 46.31 190 GLU A N 1
ATOM 1543 C CA . GLU A 1 190 ? 23.097 -18.188 -3.970 1.00 46.31 190 GLU A CA 1
ATOM 1544 C C . GLU A 1 190 ? 22.037 -17.738 -4.995 1.00 46.31 190 GLU A C 1
ATOM 1546 O O . GLU A 1 190 ? 21.946 -18.330 -6.065 1.00 46.31 190 GLU A O 1
ATOM 1551 N N . GLN A 1 191 ? 21.245 -16.690 -4.723 1.00 46.00 191 GLN A N 1
ATOM 1552 C CA . GLN A 1 191 ? 20.393 -16.041 -5.740 1.00 46.00 191 GLN A CA 1
ATOM 1553 C C . GLN A 1 191 ? 21.134 -14.960 -6.556 1.00 46.00 191 GLN A C 1
ATOM 1555 O O . GLN A 1 191 ? 20.600 -14.447 -7.540 1.00 46.00 191 GLN A O 1
ATOM 1560 N N . ALA A 1 192 ? 22.397 -14.681 -6.215 1.00 45.84 192 ALA A N 1
ATOM 1561 C CA . ALA A 1 192 ? 23.320 -13.839 -6.973 1.00 45.84 192 ALA A CA 1
ATOM 1562 C C . ALA A 1 192 ? 23.815 -14.338 -8.365 1.00 45.84 192 ALA A C 1
ATOM 1564 O O . ALA A 1 192 ? 24.448 -13.531 -9.047 1.00 45.84 192 ALA A O 1
ATOM 1565 N N . PRO A 1 193 ? 23.581 -15.571 -8.878 1.00 43.72 193 PRO A N 1
ATOM 1566 C CA . PRO A 1 193 ? 24.192 -16.024 -10.135 1.00 43.72 193 PRO A CA 1
ATOM 1567 C C . PRO A 1 193 ? 23.872 -15.148 -11.354 1.00 43.72 193 PRO A C 1
ATOM 1569 O O . PRO A 1 193 ? 24.719 -14.970 -12.222 1.00 43.72 193 PRO A O 1
ATOM 1572 N N . LEU A 1 194 ? 22.693 -14.518 -11.399 1.00 46.56 194 LEU A N 1
ATOM 1573 C CA . LEU A 1 194 ? 22.333 -13.579 -12.473 1.00 46.56 194 LEU A CA 1
ATOM 1574 C C . LEU A 1 194 ? 22.961 -12.187 -12.324 1.00 46.56 194 LEU A C 1
ATOM 1576 O O . LEU A 1 194 ? 23.044 -11.444 -13.299 1.00 46.56 194 LEU A O 1
ATOM 1580 N N . ILE A 1 195 ? 23.428 -11.836 -11.122 1.00 49.75 195 ILE A N 1
ATOM 1581 C CA . ILE A 1 195 ? 24.264 -10.650 -10.894 1.00 49.75 195 ILE A CA 1
ATOM 1582 C C . ILE A 1 195 ? 25.651 -10.884 -11.524 1.00 49.75 195 ILE A C 1
ATOM 1584 O O . ILE A 1 195 ? 26.250 -9.947 -12.049 1.00 49.75 195 ILE A O 1
ATOM 1588 N N . ALA A 1 196 ? 26.126 -12.137 -11.547 1.00 46.91 196 ALA A N 1
ATOM 1589 C CA . ALA A 1 196 ? 27.429 -12.519 -12.094 1.00 46.91 196 ALA A CA 1
ATOM 1590 C C . ALA A 1 196 ? 27.444 -12.697 -13.626 1.00 46.91 196 ALA A C 1
ATOM 1592 O O . ALA A 1 196 ? 28.452 -12.392 -14.268 1.00 46.91 196 ALA A O 1
ATOM 1593 N N . GLU A 1 197 ? 26.340 -13.143 -14.236 1.00 55.97 197 GLU A N 1
ATOM 1594 C CA . GLU A 1 197 ? 26.200 -13.186 -15.696 1.00 55.97 197 GLU A CA 1
ATOM 1595 C C . GLU A 1 197 ? 26.056 -11.751 -16.230 1.00 55.97 197 GLU A C 1
ATOM 1597 O O . GLU A 1 197 ? 24.978 -11.161 -16.179 1.00 55.97 197 GLU A O 1
ATOM 1602 N N . ARG A 1 198 ? 27.141 -11.157 -16.748 1.00 62.34 198 ARG A N 1
ATOM 1603 C CA . ARG A 1 198 ? 27.164 -9.821 -17.395 1.00 62.34 198 ARG A CA 1
ATOM 1604 C C . ARG A 1 198 ? 26.422 -9.779 -18.745 1.00 62.34 198 ARG A C 1
ATOM 1606 O O . ARG A 1 198 ? 26.778 -9.009 -19.633 1.00 62.34 198 ARG A O 1
ATOM 1613 N N . GLU A 1 199 ? 25.406 -10.614 -18.922 1.00 74.69 199 GLU A N 1
ATOM 1614 C CA . GLU A 1 199 ? 24.614 -10.693 -20.147 1.00 74.69 199 GLU A CA 1
ATOM 1615 C C . GLU A 1 199 ? 23.547 -9.596 -20.194 1.00 74.69 199 GLU A C 1
ATOM 1617 O O . GLU A 1 199 ? 23.032 -9.164 -19.157 1.00 74.69 199 GLU A O 1
ATOM 1622 N N . ALA A 1 200 ? 23.213 -9.151 -21.407 1.00 85.56 200 ALA A N 1
ATOM 1623 C CA . ALA A 1 200 ? 22.134 -8.201 -21.640 1.00 85.56 200 ALA A CA 1
ATOM 1624 C C . ALA A 1 200 ? 20.780 -8.806 -21.233 1.00 85.56 200 ALA A C 1
ATOM 1626 O O . ALA A 1 200 ? 20.462 -9.952 -21.557 1.00 85.56 200 ALA A O 1
ATOM 1627 N N . GLY A 1 201 ? 19.965 -8.033 -20.521 1.00 90.75 201 GLY A N 1
ATOM 1628 C CA . GLY A 1 201 ? 18.714 -8.518 -19.956 1.00 90.75 201 GLY A CA 1
ATOM 1629 C C . GLY A 1 201 ? 18.023 -7.506 -19.054 1.00 90.75 201 GLY A C 1
ATOM 1630 O O . GLY A 1 201 ? 18.477 -6.374 -18.878 1.00 90.75 201 GLY A O 1
ATOM 1631 N N . ILE A 1 202 ? 16.899 -7.931 -18.482 1.00 92.81 202 ILE A N 1
ATOM 1632 C CA . ILE A 1 202 ? 16.089 -7.128 -17.562 1.00 92.81 202 ILE A CA 1
ATOM 1633 C C . ILE A 1 202 ? 15.898 -7.924 -16.271 1.00 92.81 202 ILE A C 1
ATOM 1635 O O . ILE A 1 202 ? 15.488 -9.085 -16.300 1.00 92.81 202 ILE A O 1
ATOM 1639 N N . ILE A 1 203 ? 16.176 -7.297 -15.132 1.00 93.06 203 ILE A N 1
ATOM 1640 C CA . ILE A 1 203 ? 16.034 -7.900 -13.806 1.00 93.06 203 ILE A CA 1
ATOM 1641 C C . ILE A 1 203 ? 14.982 -7.111 -13.034 1.00 93.06 203 ILE A C 1
ATOM 1643 O O . ILE A 1 203 ? 15.128 -5.911 -12.819 1.00 93.06 203 ILE A O 1
ATOM 1647 N N . ILE A 1 204 ? 13.921 -7.791 -12.616 1.00 94.50 204 ILE A N 1
ATOM 1648 C CA . ILE A 1 204 ? 12.820 -7.235 -11.831 1.00 94.50 204 ILE A CA 1
ATOM 1649 C C . ILE A 1 204 ? 13.012 -7.695 -10.388 1.00 94.50 204 ILE A C 1
ATOM 1651 O O . ILE A 1 204 ? 12.831 -8.874 -10.084 1.00 94.50 204 ILE A O 1
ATOM 1655 N N . TYR A 1 205 ? 13.386 -6.783 -9.493 1.00 92.56 205 TYR A N 1
ATOM 1656 C CA . TYR A 1 205 ? 13.538 -7.092 -8.073 1.00 92.56 205 TYR A CA 1
ATOM 1657 C C . TYR A 1 205 ? 12.194 -6.960 -7.366 1.00 92.56 205 TYR A C 1
ATOM 1659 O O . TYR A 1 205 ? 11.518 -5.946 -7.520 1.00 92.56 205 TYR A O 1
ATOM 1667 N N . THR A 1 206 ? 11.821 -7.963 -6.573 1.00 91.50 206 THR A N 1
ATOM 1668 C CA . THR A 1 206 ? 10.585 -8.042 -5.775 1.00 91.50 206 THR A CA 1
ATOM 1669 C C . THR A 1 206 ? 10.931 -8.274 -4.304 1.00 91.50 206 THR A C 1
ATOM 1671 O O . THR A 1 206 ? 11.928 -8.915 -4.011 1.00 91.50 206 THR A O 1
ATOM 1674 N N . GLY A 1 207 ? 10.151 -7.765 -3.352 1.00 88.81 207 GLY A N 1
ATOM 1675 C CA . GLY A 1 207 ? 10.474 -7.946 -1.932 1.00 88.81 207 GLY A CA 1
ATOM 1676 C C . GLY A 1 207 ? 9.836 -6.898 -1.028 1.00 88.81 207 GLY A C 1
ATOM 1677 O O . GLY A 1 207 ? 8.876 -6.229 -1.421 1.00 88.81 207 GLY A O 1
ATOM 1678 N N . SER A 1 208 ? 10.359 -6.775 0.196 1.00 87.44 208 SER A N 1
ATOM 1679 C CA . SER A 1 208 ? 10.042 -5.634 1.063 1.00 87.44 208 SER A CA 1
ATOM 1680 C C . SER A 1 208 ? 10.726 -4.365 0.549 1.00 87.44 208 SER A C 1
ATOM 1682 O O . SER A 1 208 ? 11.715 -4.448 -0.181 1.00 87.44 208 SER A O 1
ATOM 1684 N N . ASP A 1 209 ? 10.222 -3.198 0.944 1.00 85.50 209 ASP A N 1
ATOM 1685 C CA . ASP A 1 209 ? 10.753 -1.909 0.482 1.00 85.50 209 ASP A CA 1
ATOM 1686 C C . ASP A 1 209 ? 12.218 -1.742 0.920 1.00 85.50 209 ASP A C 1
ATOM 1688 O O . ASP A 1 209 ? 13.050 -1.227 0.175 1.00 85.50 209 ASP A O 1
ATOM 1692 N N . GLU A 1 210 ? 12.564 -2.262 2.103 1.00 85.19 210 GLU A N 1
ATOM 1693 C CA . GLU A 1 210 ? 13.936 -2.309 2.610 1.00 85.19 210 GLU A CA 1
ATOM 1694 C C . GLU A 1 210 ? 14.822 -3.215 1.754 1.00 85.19 210 GLU A C 1
ATOM 1696 O O . GLU A 1 210 ? 15.917 -2.812 1.384 1.00 85.19 210 GLU A O 1
ATOM 1701 N N . ALA A 1 211 ? 14.350 -4.412 1.392 1.00 86.44 211 ALA A N 1
ATOM 1702 C CA . ALA A 1 211 ? 15.123 -5.334 0.563 1.00 86.44 211 ALA A CA 1
ATOM 1703 C C . ALA A 1 211 ? 15.386 -4.761 -0.841 1.00 86.44 211 ALA A C 1
ATOM 1705 O O . ALA A 1 211 ? 16.477 -4.927 -1.384 1.00 86.44 211 ALA A O 1
ATOM 1706 N N . LEU A 1 212 ? 14.408 -4.054 -1.418 1.00 88.25 212 LEU A N 1
ATOM 1707 C CA . LEU A 1 212 ? 14.568 -3.371 -2.703 1.00 88.25 212 LEU A CA 1
ATOM 1708 C C . LEU A 1 212 ? 15.544 -2.196 -2.606 1.00 88.25 212 LEU A C 1
ATOM 1710 O O . LEU A 1 212 ? 16.375 -2.014 -3.495 1.00 88.25 212 LEU A O 1
ATOM 1714 N N . LYS A 1 213 ? 15.473 -1.420 -1.520 1.00 86.06 213 LYS A N 1
ATOM 1715 C CA . LYS A 1 213 ? 16.402 -0.322 -1.240 1.00 86.06 213 LYS A CA 1
ATOM 1716 C C . LYS A 1 213 ? 17.837 -0.823 -1.070 1.00 86.06 213 LYS A C 1
ATOM 1718 O O . LYS A 1 213 ? 18.741 -0.255 -1.681 1.00 86.06 213 LYS A O 1
ATOM 1723 N N . ASP A 1 214 ? 18.035 -1.876 -0.282 1.00 84.31 214 ASP A N 1
ATOM 1724 C CA . ASP A 1 214 ? 19.343 -2.497 -0.050 1.00 84.31 214 ASP A CA 1
ATOM 1725 C C . ASP A 1 214 ? 19.932 -2.990 -1.388 1.00 84.31 214 ASP A C 1
ATOM 1727 O O . ASP A 1 214 ? 21.045 -2.610 -1.756 1.00 84.31 214 ASP A O 1
ATOM 1731 N N . ALA A 1 215 ? 19.139 -3.719 -2.185 1.00 85.75 215 ALA A N 1
ATOM 1732 C CA . ALA A 1 215 ? 19.559 -4.216 -3.496 1.00 85.75 215 ALA A CA 1
ATOM 1733 C C . ALA A 1 215 ? 19.885 -3.092 -4.496 1.00 85.75 215 ALA A C 1
ATOM 1735 O O . ALA A 1 215 ? 20.822 -3.218 -5.286 1.00 85.75 215 ALA A O 1
ATOM 1736 N N . ALA A 1 216 ? 19.124 -1.995 -4.500 1.00 86.25 216 ALA A N 1
ATOM 1737 C CA . ALA A 1 216 ? 19.393 -0.861 -5.379 1.00 86.25 216 ALA A CA 1
ATOM 1738 C C . ALA A 1 216 ? 20.705 -0.154 -5.013 1.00 86.25 216 ALA A C 1
ATOM 1740 O O . ALA A 1 216 ? 21.493 0.151 -5.907 1.00 86.25 216 ALA A O 1
ATOM 1741 N N . LYS A 1 217 ? 20.978 0.055 -3.717 1.00 84.12 217 LYS A N 1
ATOM 1742 C CA . LYS A 1 217 ? 22.242 0.650 -3.253 1.00 84.12 217 LYS A CA 1
ATOM 1743 C C . LYS A 1 217 ? 23.448 -0.201 -3.625 1.00 84.12 217 LYS A C 1
ATOM 1745 O O . LYS A 1 217 ? 24.406 0.331 -4.177 1.00 84.12 217 LYS A O 1
ATOM 1750 N N . GLU A 1 218 ? 23.370 -1.504 -3.367 1.00 84.31 218 GLU A N 1
ATOM 1751 C CA . GLU A 1 218 ? 24.438 -2.456 -3.681 1.00 84.31 218 GLU A CA 1
ATOM 1752 C C . GLU A 1 218 ? 24.783 -2.429 -5.176 1.00 84.31 218 GLU A C 1
ATOM 1754 O O . GLU A 1 218 ? 25.936 -2.232 -5.553 1.00 84.31 218 GLU A O 1
ATOM 1759 N N . ASN A 1 219 ? 23.770 -2.534 -6.039 1.00 83.62 219 ASN A N 1
ATOM 1760 C CA . ASN A 1 219 ? 23.954 -2.539 -7.491 1.00 83.62 219 ASN A CA 1
ATOM 1761 C C . ASN A 1 219 ? 24.436 -1.195 -8.064 1.00 83.62 219 ASN A C 1
ATOM 1763 O O . ASN A 1 219 ? 25.073 -1.185 -9.114 1.00 83.62 219 ASN A O 1
ATOM 1767 N N . LEU A 1 220 ? 24.131 -0.074 -7.404 1.00 82.38 220 LEU A N 1
ATOM 1768 C CA . LEU A 1 220 ? 24.619 1.258 -7.779 1.00 82.38 220 LEU A CA 1
ATOM 1769 C C . LEU A 1 220 ? 26.001 1.580 -7.181 1.00 82.38 220 LEU A C 1
ATOM 1771 O O . LEU A 1 220 ? 26.530 2.664 -7.427 1.00 82.38 220 LEU A O 1
ATOM 1775 N N . GLY A 1 221 ? 26.583 0.680 -6.378 1.00 80.88 221 GLY A N 1
ATOM 1776 C CA . GLY A 1 221 ? 27.852 0.921 -5.685 1.00 80.88 221 GLY A CA 1
ATOM 1777 C C . GLY A 1 221 ? 27.768 2.038 -4.640 1.00 80.88 221 GLY A C 1
ATOM 1778 O O . GLY A 1 221 ? 28.757 2.719 -4.369 1.00 80.88 221 GLY A O 1
ATOM 1779 N N . LEU A 1 222 ? 26.581 2.266 -4.079 1.00 79.25 222 LEU A N 1
ATOM 1780 C CA . LEU A 1 222 ? 26.337 3.293 -3.075 1.00 79.25 222 LEU A CA 1
ATOM 1781 C C . LEU A 1 222 ? 26.624 2.745 -1.673 1.00 79.25 222 LEU A C 1
ATOM 1783 O O . LEU A 1 222 ? 26.251 1.621 -1.344 1.00 79.25 222 LEU A O 1
ATOM 1787 N N . GLY A 1 223 ? 27.257 3.561 -0.826 1.00 72.00 223 GLY A N 1
ATOM 1788 C CA . GLY A 1 223 ? 27.489 3.210 0.577 1.00 72.00 223 GLY A CA 1
ATOM 1789 C C . GLY A 1 223 ? 26.189 3.091 1.383 1.00 72.00 223 GLY A C 1
ATOM 1790 O O . GLY A 1 223 ? 25.144 3.612 0.988 1.00 72.00 223 GLY A O 1
ATOM 1791 N N . GLU A 1 224 ? 26.253 2.451 2.554 1.00 68.81 224 GLU A N 1
ATOM 1792 C CA . GLU A 1 224 ? 25.079 2.228 3.415 1.00 68.81 224 GLU A CA 1
ATOM 1793 C C . GLU A 1 224 ? 24.343 3.530 3.772 1.00 68.81 224 GLU A C 1
ATOM 1795 O O . GLU A 1 224 ? 23.110 3.574 3.756 1.00 68.81 224 GLU A O 1
ATOM 1800 N N . GLU A 1 225 ? 25.083 4.616 4.000 1.00 67.75 225 GLU A N 1
ATOM 1801 C CA . GLU A 1 225 ? 24.538 5.933 4.354 1.00 67.75 225 GLU A CA 1
ATOM 1802 C C . GLU A 1 225 ? 24.038 6.746 3.150 1.00 67.75 225 GLU A C 1
ATOM 1804 O O . GLU A 1 225 ? 23.336 7.740 3.326 1.00 67.75 225 GLU A O 1
ATOM 1809 N N . ALA A 1 226 ? 24.352 6.333 1.918 1.00 68.50 226 ALA A N 1
ATOM 1810 C CA . ALA A 1 226 ? 23.952 7.070 0.726 1.00 68.50 226 ALA A CA 1
ATOM 1811 C C . ALA A 1 226 ? 22.433 6.990 0.500 1.00 68.50 226 ALA A C 1
ATOM 1813 O O . ALA A 1 226 ? 21.801 5.943 0.677 1.00 68.50 226 ALA A O 1
ATOM 1814 N N . GLU A 1 227 ? 21.826 8.094 0.077 1.00 66.81 227 GLU A N 1
ATOM 1815 C CA . GLU A 1 227 ? 20.410 8.138 -0.281 1.00 66.81 227 GLU A CA 1
ATOM 1816 C C . GLU A 1 227 ? 20.227 7.780 -1.764 1.00 66.81 227 GLU A C 1
ATOM 1818 O O . GLU A 1 227 ? 20.937 8.297 -2.622 1.00 66.81 227 GLU A O 1
ATOM 1823 N N . LEU A 1 228 ? 19.229 6.949 -2.094 1.00 66.88 228 LEU A N 1
ATOM 1824 C CA . LEU A 1 228 ? 18.818 6.660 -3.485 1.00 66.88 228 LEU A CA 1
ATOM 1825 C C . LEU A 1 228 ? 18.042 7.828 -4.114 1.00 66.88 228 LEU A C 1
ATOM 1827 O O . LEU A 1 228 ? 17.261 7.648 -5.043 1.00 66.88 228 LEU A O 1
ATOM 1831 N N . GLY A 1 229 ? 18.119 9.006 -3.504 1.00 57.38 229 GLY A N 1
ATOM 1832 C CA . GLY A 1 229 ? 17.116 10.041 -3.644 1.00 57.38 229 GLY A CA 1
ATOM 1833 C C . GLY A 1 229 ? 15.780 9.639 -3.012 1.00 57.38 229 GLY A C 1
ATOM 1834 O O . GLY A 1 229 ? 15.203 10.463 -2.326 1.00 57.38 229 GLY A O 1
ATOM 1835 N N . THR A 1 230 ? 15.244 8.432 -3.213 1.00 56.59 230 THR A N 1
ATOM 1836 C CA . THR A 1 230 ? 13.833 8.102 -2.934 1.00 56.59 230 THR A CA 1
ATOM 1837 C C . THR A 1 230 ? 13.555 7.805 -1.448 1.00 56.59 230 THR A C 1
ATOM 1839 O O . THR A 1 230 ? 14.340 7.133 -0.773 1.00 56.59 230 THR A O 1
ATOM 1842 N N . LYS A 1 231 ? 12.419 8.287 -0.904 1.00 58.31 231 LYS A N 1
ATOM 1843 C CA . LYS A 1 231 ? 11.976 7.922 0.464 1.00 58.31 231 LYS A CA 1
ATOM 1844 C C . LYS A 1 231 ? 11.374 6.515 0.529 1.00 58.31 231 LYS A C 1
ATOM 1846 O O . LYS A 1 231 ? 11.555 5.844 1.541 1.00 58.31 231 LYS A O 1
ATOM 1851 N N . GLY A 1 232 ? 10.697 6.082 -0.536 1.00 66.25 232 GLY A N 1
ATOM 1852 C CA . GLY A 1 232 ? 10.178 4.725 -0.711 1.00 66.25 232 GLY A CA 1
ATOM 1853 C C . GLY A 1 232 ? 10.680 4.104 -2.014 1.00 66.25 232 GLY A C 1
ATOM 1854 O O . GLY A 1 232 ? 10.744 4.782 -3.039 1.00 66.25 232 GLY A O 1
ATOM 1855 N N . VAL A 1 233 ? 11.048 2.823 -1.960 1.00 83.44 233 VAL A N 1
ATOM 1856 C CA . VAL A 1 233 ? 11.374 1.997 -3.132 1.00 83.44 233 VAL A CA 1
ATOM 1857 C C . VAL A 1 233 ? 10.313 0.903 -3.210 1.00 83.44 233 VAL A C 1
ATOM 1859 O O . VAL A 1 233 ? 10.511 -0.201 -2.713 1.00 83.44 233 VAL A O 1
ATOM 1862 N N . ASP A 1 234 ? 9.162 1.237 -3.799 1.00 87.50 234 ASP A N 1
ATOM 1863 C CA . ASP A 1 234 ? 8.052 0.293 -3.993 1.00 87.50 234 ASP A CA 1
ATOM 1864 C C . ASP A 1 234 ? 8.363 -0.723 -5.107 1.00 87.50 234 ASP A C 1
ATOM 1866 O O . ASP A 1 234 ? 7.801 -1.821 -5.135 1.00 87.50 234 ASP A O 1
ATOM 1870 N N . PHE A 1 235 ? 9.259 -0.360 -6.032 1.00 91.69 235 PHE A N 1
ATOM 1871 C CA . PHE A 1 235 ? 9.781 -1.239 -7.075 1.00 91.69 235 PHE A CA 1
ATOM 1872 C C . PHE A 1 235 ? 11.229 -0.900 -7.448 1.00 91.69 235 PHE A C 1
ATOM 1874 O O . PHE A 1 235 ? 11.677 0.241 -7.298 1.00 91.69 235 PHE A O 1
ATOM 1881 N N . TYR A 1 236 ? 11.937 -1.895 -7.991 1.00 92.75 236 TYR A N 1
ATOM 1882 C CA . TYR A 1 236 ? 13.298 -1.747 -8.501 1.00 92.75 236 TYR A CA 1
ATOM 1883 C C . TYR A 1 236 ? 13.549 -2.659 -9.712 1.00 92.75 236 TYR A C 1
ATOM 1885 O O . TYR A 1 236 ? 13.383 -3.878 -9.636 1.00 92.75 236 TYR A O 1
ATOM 1893 N N . VAL A 1 237 ? 13.962 -2.068 -10.835 1.00 94.12 237 VAL A N 1
ATOM 1894 C CA . VAL A 1 237 ? 14.259 -2.775 -12.088 1.00 94.12 237 VAL A CA 1
ATOM 1895 C C . VAL A 1 237 ? 15.651 -2.393 -12.579 1.00 94.12 237 VAL A C 1
ATOM 1897 O O . VAL A 1 237 ? 16.000 -1.215 -12.617 1.00 94.12 237 VAL A O 1
ATOM 1900 N N . VAL A 1 238 ? 16.429 -3.386 -13.002 1.00 92.75 238 VAL A N 1
ATOM 1901 C CA . VAL A 1 238 ? 17.714 -3.196 -13.683 1.00 92.75 238 VAL A CA 1
ATOM 1902 C C . VAL A 1 238 ? 17.551 -3.555 -15.150 1.00 92.75 238 VAL A C 1
ATOM 1904 O O . VAL A 1 238 ? 17.047 -4.627 -15.483 1.00 92.75 238 VAL A O 1
ATOM 1907 N N . ILE A 1 239 ? 17.997 -2.667 -16.030 1.00 93.62 239 ILE A N 1
ATOM 1908 C CA . ILE A 1 239 ? 17.952 -2.841 -17.480 1.00 93.62 239 ILE A CA 1
ATOM 1909 C C . ILE A 1 239 ? 19.389 -2.820 -17.985 1.00 93.62 239 ILE A C 1
ATOM 1911 O O . ILE A 1 239 ? 20.010 -1.763 -18.073 1.00 93.62 239 ILE A O 1
ATOM 1915 N N . ARG A 1 240 ? 19.927 -3.989 -18.322 1.00 90.56 240 ARG A N 1
ATOM 1916 C CA . ARG A 1 240 ? 21.281 -4.130 -18.856 1.00 90.56 240 ARG A CA 1
ATOM 1917 C C . ARG A 1 240 ? 21.216 -4.285 -20.368 1.00 90.56 240 ARG A C 1
ATOM 1919 O O . ARG A 1 240 ? 20.816 -5.337 -20.859 1.00 90.56 240 ARG A O 1
ATOM 1926 N N . ARG A 1 241 ? 21.615 -3.254 -21.111 1.00 88.56 241 ARG A N 1
ATOM 1927 C CA . ARG A 1 241 ? 21.710 -3.304 -22.583 1.00 88.56 241 ARG A CA 1
ATOM 1928 C C . ARG A 1 241 ? 23.045 -3.884 -23.035 1.00 88.56 241 ARG A C 1
ATOM 1930 O O . ARG A 1 241 ? 23.104 -4.633 -24.004 1.00 88.56 241 ARG A O 1
ATOM 1937 N N . SER A 1 242 ? 24.109 -3.565 -22.303 1.00 84.25 242 SER A N 1
ATOM 1938 C CA . SER A 1 242 ? 25.456 -4.113 -22.474 1.00 84.25 242 SER A CA 1
ATOM 1939 C C . SER A 1 242 ? 26.190 -4.108 -21.124 1.00 84.25 242 SER A C 1
ATOM 1941 O O . SER A 1 242 ? 25.686 -3.490 -20.180 1.00 84.25 242 SER A O 1
ATOM 1943 N N . PRO A 1 243 ? 27.366 -4.753 -20.992 1.00 76.81 243 PRO A N 1
ATOM 1944 C CA . PRO A 1 243 ? 28.171 -4.663 -19.772 1.00 76.81 243 PRO A CA 1
ATOM 1945 C C . PRO A 1 243 ? 28.429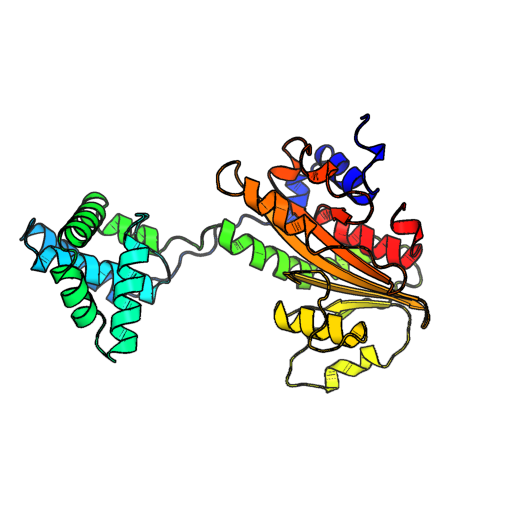 -3.217 -19.328 1.00 76.81 243 PRO A C 1
ATOM 1947 O O . PRO A 1 243 ? 28.382 -2.935 -18.135 1.00 76.81 243 PRO A O 1
ATOM 1950 N N . GLU A 1 244 ? 28.578 -2.305 -20.294 1.00 82.75 244 GLU A N 1
ATOM 1951 C CA . GLU A 1 244 ? 28.912 -0.899 -20.046 1.00 82.75 244 GLU A CA 1
ATOM 1952 C C . GLU A 1 244 ? 27.701 0.032 -20.113 1.00 82.75 244 GLU A C 1
ATOM 1954 O O . GLU A 1 244 ? 27.856 1.247 -20.004 1.00 82.75 244 GLU A O 1
ATOM 1959 N N . GLU A 1 245 ? 26.493 -0.516 -20.289 1.00 88.44 245 GLU A N 1
ATOM 1960 C CA . GLU A 1 245 ? 25.232 0.222 -20.293 1.00 88.44 245 GLU A CA 1
ATOM 1961 C C . GLU A 1 245 ? 24.165 -0.501 -19.467 1.00 88.44 245 GLU A C 1
ATOM 1963 O O . GLU A 1 245 ? 23.400 -1.333 -19.966 1.00 88.44 245 GLU A O 1
ATOM 1968 N N . THR A 1 246 ? 24.122 -0.142 -18.183 1.00 90.06 246 THR A N 1
ATOM 1969 C CA . THR A 1 246 ? 23.129 -0.611 -17.214 1.00 90.06 246 THR A CA 1
ATOM 1970 C C . THR A 1 246 ? 22.351 0.577 -16.663 1.00 90.06 246 THR A C 1
ATOM 1972 O O . THR A 1 246 ? 22.954 1.543 -16.207 1.00 90.06 246 THR A O 1
ATOM 1975 N N . TRP A 1 247 ? 21.024 0.494 -16.712 1.00 91.94 247 TRP A N 1
ATOM 1976 C CA . TRP A 1 247 ? 20.102 1.477 -16.154 1.00 91.94 247 TRP A CA 1
ATOM 1977 C C . TRP A 1 247 ? 19.411 0.917 -14.911 1.00 91.94 247 TRP A C 1
ATOM 1979 O O . TRP A 1 247 ? 18.976 -0.238 -14.903 1.00 91.94 247 TRP A O 1
ATOM 1989 N N . HIS A 1 248 ? 19.267 1.749 -13.882 1.00 91.19 248 HIS A N 1
ATOM 1990 C CA . HIS A 1 248 ? 18.630 1.405 -12.610 1.00 91.19 248 HIS A CA 1
ATOM 1991 C C . HIS A 1 248 ? 17.359 2.230 -12.436 1.00 91.19 248 HIS A C 1
ATOM 1993 O O . HIS A 1 248 ? 17.418 3.455 -12.404 1.00 91.19 248 HIS A O 1
ATOM 1999 N N . LEU A 1 249 ? 16.206 1.578 -12.319 1.00 91.75 249 LEU A N 1
ATOM 2000 C CA . LEU A 1 249 ? 14.906 2.235 -12.181 1.00 91.75 249 LEU A CA 1
ATOM 2001 C C . LEU A 1 249 ? 14.355 1.946 -10.796 1.00 91.75 249 LEU A C 1
ATOM 2003 O O . LEU A 1 249 ? 14.045 0.799 -10.483 1.00 91.75 249 LEU A O 1
ATOM 2007 N N . THR A 1 250 ? 14.182 2.985 -9.991 1.00 88.94 250 THR A N 1
ATOM 2008 C CA . THR A 1 250 ? 13.542 2.896 -8.672 1.00 88.94 250 THR A CA 1
ATOM 2009 C C . THR A 1 250 ? 12.338 3.809 -8.643 1.00 88.94 250 THR A C 1
ATOM 2011 O O . THR A 1 250 ? 12.413 4.918 -9.179 1.00 88.94 250 THR A O 1
ATOM 2014 N N . GLY A 1 251 ? 11.268 3.422 -7.961 1.00 85.31 251 GLY A N 1
ATOM 2015 C CA . GLY A 1 251 ? 10.145 4.337 -7.847 1.00 85.31 251 GLY A CA 1
ATOM 2016 C C . GLY A 1 251 ? 9.217 4.124 -6.674 1.00 85.31 251 GLY A C 1
ATOM 2017 O O . GLY A 1 251 ? 9.237 3.095 -6.002 1.00 85.31 251 GLY A O 1
ATOM 2018 N N . GLU A 1 252 ? 8.408 5.155 -6.467 1.00 84.25 252 GLU A N 1
ATOM 2019 C CA . GLU A 1 252 ? 7.347 5.221 -5.468 1.00 84.25 252 GLU A CA 1
ATOM 2020 C C . GLU A 1 252 ? 5.992 5.218 -6.180 1.00 84.25 252 GLU A C 1
ATOM 2022 O O . GLU A 1 252 ? 5.817 5.881 -7.207 1.00 84.25 252 GLU A O 1
ATOM 2027 N N . VAL A 1 253 ? 5.029 4.473 -5.640 1.00 86.25 253 VAL A N 1
ATOM 2028 C CA . VAL A 1 253 ? 3.707 4.267 -6.240 1.00 86.25 253 VAL A CA 1
ATOM 2029 C C . VAL A 1 253 ? 2.638 4.896 -5.358 1.00 86.25 253 VAL A C 1
ATOM 2031 O O . VAL A 1 253 ? 2.565 4.662 -4.149 1.00 86.25 253 VAL A O 1
ATOM 2034 N N . LYS A 1 254 ? 1.767 5.703 -5.967 1.00 82.00 254 LYS A N 1
ATOM 2035 C CA . LYS A 1 254 ? 0.651 6.376 -5.299 1.00 82.00 254 LYS A CA 1
ATOM 2036 C C . LYS A 1 254 ? -0.638 6.207 -6.086 1.00 82.00 254 LYS A C 1
ATOM 2038 O O . LYS A 1 254 ? -0.705 6.501 -7.273 1.00 82.00 254 LYS A O 1
ATOM 2043 N N . PHE A 1 255 ? -1.695 5.830 -5.378 1.00 82.12 255 PHE A N 1
ATOM 2044 C CA . PHE A 1 255 ? -3.057 5.851 -5.895 1.00 82.12 255 PHE A CA 1
ATOM 2045 C C . PHE A 1 255 ? -3.888 6.820 -5.065 1.00 82.12 255 PHE A C 1
ATOM 2047 O O . PHE A 1 255 ? -3.930 6.709 -3.840 1.00 82.12 255 PHE A O 1
ATOM 2054 N N . GLN A 1 256 ? -4.543 7.773 -5.718 1.00 76.50 256 GLN A N 1
ATOM 2055 C CA . GLN A 1 256 ? -5.372 8.772 -5.042 1.00 76.50 256 GLN A CA 1
ATOM 2056 C C . GLN A 1 256 ? -6.838 8.585 -5.443 1.00 76.50 256 GLN A C 1
ATOM 2058 O O . GLN A 1 256 ? -7.192 8.712 -6.613 1.00 76.50 256 GLN A O 1
ATOM 2063 N N . SER A 1 257 ? -7.688 8.258 -4.467 1.00 68.56 257 SER A N 1
ATOM 2064 C CA . SER A 1 257 ? -9.102 7.917 -4.677 1.00 68.56 257 SER A CA 1
ATOM 2065 C C . SER A 1 257 ? -10.073 9.089 -4.482 1.00 68.56 257 SER A C 1
ATOM 2067 O O . SER A 1 257 ? -11.210 9.000 -4.931 1.00 68.56 257 SER A O 1
ATOM 2069 N N . ASP A 1 258 ? -9.667 10.167 -3.805 1.00 60.22 258 ASP A N 1
ATOM 2070 C CA . ASP A 1 258 ? -10.528 11.296 -3.430 1.00 60.22 258 ASP A CA 1
ATOM 2071 C C . ASP A 1 258 ? -9.818 12.661 -3.539 1.00 60.22 258 ASP A C 1
ATOM 2073 O O . ASP A 1 258 ? -8.619 12.741 -3.784 1.00 60.22 258 ASP A O 1
ATOM 2077 N N . PHE A 1 259 ? -10.592 13.747 -3.407 1.00 55.28 259 PHE A N 1
ATOM 2078 C CA . PHE A 1 259 ? -10.100 15.135 -3.411 1.00 55.28 259 PHE A CA 1
ATOM 2079 C C . PHE A 1 259 ? -9.739 15.663 -2.003 1.00 55.28 259 PHE A C 1
ATOM 2081 O O . PHE A 1 259 ? -9.382 16.833 -1.867 1.00 55.28 259 PHE A O 1
ATOM 2088 N N . GLY A 1 260 ? -9.913 14.863 -0.942 1.00 43.88 260 GLY A N 1
ATOM 2089 C CA . GLY A 1 260 ? -9.986 15.345 0.442 1.00 43.88 260 GLY A CA 1
ATOM 2090 C C . GLY A 1 260 ? -8.847 14.870 1.345 1.00 43.88 260 GLY A C 1
ATOM 2091 O O . GLY A 1 260 ? -8.681 13.682 1.585 1.00 43.88 260 GLY A O 1
ATOM 2092 N N . GLY A 1 261 ? -8.110 15.815 1.934 1.00 46.09 261 GLY A N 1
ATOM 2093 C CA . GLY A 1 261 ? -7.124 15.568 2.991 1.00 46.09 261 GLY A CA 1
ATOM 2094 C C . GLY A 1 261 ? -5.929 16.516 2.910 1.00 46.09 261 GLY A C 1
ATOM 2095 O O . GLY A 1 261 ? -5.832 17.328 1.995 1.00 46.09 261 GLY A O 1
ATOM 2096 N N . ASN A 1 262 ? -4.956 16.353 3.814 1.00 44.62 262 ASN A N 1
ATOM 2097 C CA . ASN A 1 262 ? -3.624 16.994 3.781 1.00 44.62 262 ASN A CA 1
ATOM 2098 C C . ASN A 1 262 ? -2.781 16.559 2.546 1.00 44.62 262 ASN A C 1
ATOM 2100 O O . ASN A 1 262 ? -1.551 16.584 2.561 1.00 44.62 262 ASN A O 1
ATOM 2104 N N . GLN A 1 263 ? -3.447 16.099 1.484 1.00 48.25 263 GLN A N 1
ATOM 21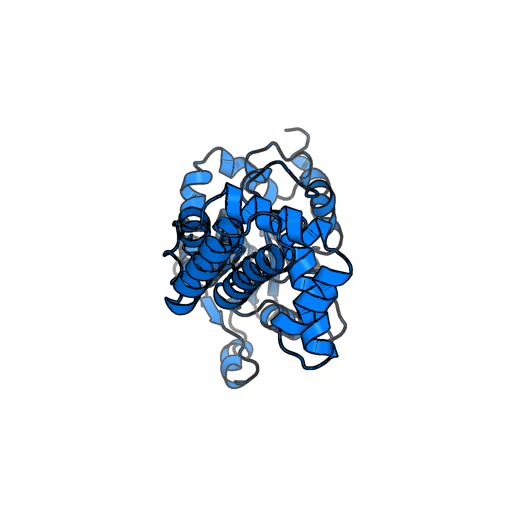05 C CA . GLN A 1 263 ? -2.907 15.670 0.203 1.00 48.25 263 GLN A CA 1
ATOM 2106 C C . GLN A 1 263 ? -2.258 16.842 -0.542 1.00 48.25 263 GLN A C 1
ATOM 2108 O O . GLN A 1 263 ? -1.327 16.613 -1.304 1.00 48.25 263 GLN A O 1
ATOM 2113 N N . ASP A 1 264 ? -2.630 18.092 -0.234 1.00 44.53 264 ASP A N 1
ATOM 2114 C CA . ASP A 1 264 ? -1.891 19.284 -0.672 1.00 44.53 264 ASP A CA 1
ATOM 2115 C C . ASP A 1 264 ? -0.458 19.352 -0.110 1.00 44.53 264 ASP A C 1
ATOM 2117 O O . ASP A 1 264 ? 0.433 19.841 -0.798 1.00 44.53 264 ASP A O 1
ATOM 2121 N N . ASN A 1 265 ? -0.188 18.776 1.069 1.00 43.22 265 ASN A N 1
ATOM 2122 C CA . ASN A 1 265 ? 1.178 18.631 1.595 1.00 43.22 265 ASN A CA 1
ATOM 2123 C C . ASN A 1 265 ? 1.902 17.388 1.048 1.00 43.22 265 ASN A C 1
ATOM 2125 O O . ASN A 1 265 ? 3.130 17.377 0.964 1.00 43.22 265 ASN A O 1
ATOM 2129 N N . GLN A 1 266 ? 1.175 16.353 0.607 1.00 46.84 266 GLN A N 1
ATOM 2130 C CA . GLN A 1 266 ? 1.778 15.209 -0.097 1.00 46.84 266 GLN A CA 1
ATOM 2131 C C . GLN A 1 266 ? 2.199 15.559 -1.534 1.00 46.84 266 GLN A C 1
ATOM 2133 O O . GLN A 1 266 ? 3.124 14.938 -2.056 1.00 46.84 266 GLN A O 1
ATOM 2138 N N . LYS A 1 267 ? 1.618 16.615 -2.134 1.00 46.41 267 LYS A N 1
ATOM 2139 C CA . LYS A 1 267 ? 2.069 17.210 -3.412 1.00 46.41 267 LYS A CA 1
ATOM 2140 C C . LYS A 1 267 ? 3.533 17.694 -3.383 1.00 46.41 267 LYS A C 1
ATOM 2142 O O . LYS A 1 267 ? 4.093 17.960 -4.441 1.00 46.41 267 LYS A O 1
ATOM 2147 N N . LEU A 1 268 ? 4.164 17.790 -2.207 1.00 45.19 268 LEU A N 1
ATOM 2148 C CA . LEU A 1 268 ? 5.538 18.278 -2.018 1.00 45.19 268 LEU A CA 1
ATOM 2149 C C . LEU A 1 268 ? 6.577 17.193 -1.697 1.00 45.19 268 LEU A C 1
ATOM 2151 O O . LEU A 1 268 ? 7.767 17.449 -1.865 1.00 45.19 268 LEU A O 1
ATOM 2155 N N . VAL A 1 269 ? 6.179 15.979 -1.300 1.00 45.94 269 VAL A N 1
ATOM 2156 C CA . VAL A 1 269 ? 7.152 14.926 -0.931 1.00 45.94 269 VAL A CA 1
ATOM 2157 C C . VAL A 1 269 ? 7.837 14.316 -2.164 1.00 45.94 269 VAL A C 1
ATOM 2159 O O . VAL A 1 269 ? 8.992 13.914 -2.078 1.00 45.94 269 VAL A O 1
ATOM 2162 N N . ALA A 1 270 ? 7.199 14.377 -3.338 1.00 47.84 270 ALA A N 1
ATOM 2163 C CA . ALA A 1 270 ? 7.801 13.969 -4.611 1.00 47.84 270 ALA A CA 1
ATOM 2164 C C . ALA A 1 270 ? 8.958 14.884 -5.074 1.00 47.84 270 ALA A C 1
ATOM 2166 O O . ALA A 1 270 ? 9.811 14.447 -5.841 1.00 47.84 270 ALA A O 1
ATOM 2167 N N . LYS A 1 271 ? 9.030 16.140 -4.599 1.00 46.72 271 LYS A N 1
ATOM 2168 C CA . LYS A 1 271 ? 10.072 17.099 -5.019 1.00 46.72 271 LYS A CA 1
ATOM 2169 C C . LYS A 1 271 ? 11.446 16.853 -4.393 1.00 46.72 271 LYS A C 1
ATOM 2171 O O . LYS A 1 271 ? 12.438 17.355 -4.912 1.00 46.72 271 LYS A O 1
ATOM 2176 N N . ALA A 1 272 ? 11.520 16.131 -3.276 1.00 42.38 272 ALA A N 1
ATOM 2177 C CA . ALA A 1 272 ? 12.754 16.047 -2.495 1.00 42.38 272 ALA A CA 1
ATOM 2178 C C . ALA A 1 272 ? 13.688 14.899 -2.910 1.00 42.38 272 ALA A C 1
ATOM 2180 O O . ALA A 1 272 ? 14.809 14.842 -2.420 1.00 42.38 272 ALA A O 1
ATOM 2181 N N . SER A 1 273 ? 13.247 13.987 -3.783 1.00 49.06 273 SER A N 1
ATOM 2182 C CA . SER A 1 273 ? 13.766 12.624 -3.682 1.00 49.06 273 SER A CA 1
ATOM 2183 C C . SER A 1 273 ? 13.885 11.831 -4.989 1.00 49.06 273 SER A C 1
ATOM 2185 O O . SER A 1 273 ? 14.471 10.765 -5.013 1.00 49.06 273 SER A O 1
ATOM 2187 N N . ILE A 1 274 ? 13.339 12.273 -6.114 1.00 58.62 274 ILE A N 1
ATOM 2188 C CA . ILE A 1 274 ? 13.265 11.406 -7.300 1.00 58.62 274 ILE A CA 1
ATOM 2189 C C . ILE A 1 274 ? 13.869 12.177 -8.464 1.00 58.62 274 ILE A C 1
ATOM 2191 O O . ILE A 1 274 ? 13.209 13.033 -9.050 1.00 58.62 274 ILE A O 1
ATOM 2195 N N . ARG A 1 275 ? 15.152 11.929 -8.742 1.00 68.69 275 ARG A N 1
ATOM 2196 C CA . ARG A 1 275 ? 15.897 12.597 -9.811 1.00 68.69 275 ARG A CA 1
ATOM 2197 C C . ARG A 1 275 ? 16.528 11.585 -10.747 1.00 68.69 275 ARG A C 1
ATOM 2199 O O . ARG A 1 275 ? 16.877 10.476 -10.351 1.00 68.69 275 ARG A O 1
ATOM 2206 N N . LEU A 1 276 ? 16.639 12.004 -11.990 1.00 73.44 276 LEU A N 1
ATOM 2207 C CA . LEU A 1 276 ? 17.422 11.374 -13.026 1.00 73.44 276 LEU A CA 1
ATOM 2208 C C . LEU A 1 276 ? 18.904 11.725 -12.818 1.00 73.44 276 LEU A C 1
ATOM 2210 O O . LEU A 1 276 ? 19.280 12.893 -12.860 1.00 73.44 276 LEU A O 1
ATOM 2214 N N . ASP A 1 277 ? 19.732 10.711 -12.586 1.00 81.19 277 ASP A N 1
ATOM 2215 C CA . ASP A 1 277 ? 21.192 10.802 -12.508 1.00 81.19 277 ASP A CA 1
ATOM 2216 C C . ASP A 1 277 ? 21.763 10.042 -13.714 1.00 81.19 277 ASP A C 1
ATOM 2218 O O . ASP A 1 277 ? 21.895 8.816 -13.689 1.00 81.19 277 ASP A O 1
ATOM 2222 N N . LEU A 1 278 ? 22.023 10.763 -14.811 1.00 81.06 278 LEU A N 1
ATOM 2223 C CA . LEU A 1 278 ? 22.524 10.172 -16.060 1.00 81.06 278 LEU A CA 1
ATOM 2224 C C . LEU A 1 278 ? 23.942 9.617 -15.914 1.00 81.06 278 LEU A C 1
ATOM 2226 O O . LEU A 1 278 ? 24.262 8.615 -16.549 1.00 81.06 278 LEU A O 1
ATOM 2230 N N . GLU A 1 279 ? 24.769 10.217 -15.051 1.00 82.81 279 GLU A N 1
ATOM 2231 C CA . GLU A 1 279 ? 26.131 9.739 -14.793 1.00 82.81 279 GLU A CA 1
ATOM 2232 C C . GLU A 1 279 ? 26.104 8.344 -14.164 1.00 82.81 279 GLU A C 1
ATOM 2234 O O . GLU A 1 279 ? 26.845 7.454 -14.582 1.00 82.81 279 GLU A O 1
ATOM 2239 N N . LYS A 1 280 ? 25.194 8.123 -13.208 1.00 82.69 280 LYS A N 1
ATOM 2240 C CA . LYS A 1 280 ? 24.974 6.808 -12.584 1.00 82.69 280 LYS A CA 1
ATOM 2241 C C . LYS A 1 280 ? 23.950 5.941 -13.315 1.00 82.69 280 LYS A C 1
ATOM 2243 O O . LYS A 1 280 ? 23.684 4.823 -12.876 1.00 82.69 280 LYS A O 1
ATOM 2248 N N . ARG A 1 281 ? 23.346 6.451 -14.395 1.00 87.69 281 ARG A N 1
ATOM 2249 C CA . ARG A 1 281 ? 22.216 5.837 -15.116 1.00 87.69 281 ARG A CA 1
ATOM 2250 C C . ARG A 1 281 ? 21.099 5.367 -14.184 1.00 87.69 281 ARG A C 1
ATOM 2252 O O . ARG A 1 281 ? 20.500 4.303 -14.360 1.00 87.69 281 ARG A O 1
ATOM 2259 N N . HIS A 1 282 ? 20.820 6.180 -13.174 1.00 88.19 282 HIS A N 1
ATOM 2260 C CA . HIS A 1 282 ? 19.780 5.940 -12.188 1.00 88.19 282 HIS A CA 1
ATOM 2261 C C . HIS A 1 282 ? 18.584 6.845 -12.472 1.00 88.19 282 HIS A C 1
ATOM 2263 O O . HIS A 1 282 ? 18.713 8.056 -12.639 1.00 88.19 282 HIS A O 1
ATOM 2269 N N . ILE A 1 283 ? 17.405 6.239 -12.558 1.00 86.44 283 ILE A N 1
ATOM 2270 C CA . ILE A 1 283 ? 16.156 6.910 -12.885 1.00 86.44 283 ILE A CA 1
ATOM 2271 C C . ILE A 1 283 ? 15.185 6.706 -11.731 1.00 86.44 283 ILE A C 1
ATOM 2273 O O . ILE A 1 283 ? 14.656 5.613 -11.504 1.00 86.44 283 ILE A O 1
ATOM 2277 N N . GLY A 1 284 ? 14.915 7.796 -11.022 1.00 84.44 284 GLY A N 1
ATOM 2278 C CA . GLY A 1 284 ? 13.786 7.879 -10.116 1.00 84.44 284 GLY A CA 1
ATOM 2279 C C . GLY A 1 284 ? 12.462 8.050 -10.876 1.00 84.44 284 GLY A C 1
ATOM 2280 O O . GLY A 1 284 ? 12.327 8.956 -11.701 1.00 84.44 284 GLY A O 1
ATOM 2281 N N . ILE A 1 285 ? 11.461 7.231 -10.547 1.00 83.75 285 ILE A N 1
ATOM 2282 C CA . ILE A 1 285 ? 10.119 7.279 -11.140 1.00 83.75 285 ILE A CA 1
ATOM 2283 C C . ILE A 1 285 ? 9.062 7.477 -10.046 1.00 83.75 285 ILE A C 1
ATOM 2285 O O . ILE A 1 285 ? 9.082 6.810 -9.014 1.00 83.75 285 ILE A O 1
ATOM 2289 N N . VAL A 1 286 ? 8.089 8.351 -10.297 1.00 82.50 286 VAL A N 1
ATOM 2290 C CA . VAL A 1 286 ? 6.848 8.418 -9.515 1.00 82.50 286 VAL A CA 1
ATOM 2291 C C . VAL A 1 286 ? 5.729 7.797 -10.336 1.00 82.50 286 VAL A C 1
ATOM 2293 O O . VAL A 1 286 ? 5.380 8.302 -11.405 1.00 82.50 286 VAL A O 1
ATOM 2296 N N . VAL A 1 287 ? 5.136 6.723 -9.828 1.00 85.12 287 VAL A N 1
ATOM 2297 C CA . VAL A 1 287 ? 3.922 6.153 -10.405 1.00 85.12 287 VAL A CA 1
ATOM 2298 C C . VAL A 1 287 ? 2.719 6.773 -9.706 1.00 85.12 287 VAL A C 1
ATOM 2300 O O . VAL A 1 287 ? 2.572 6.628 -8.493 1.00 85.12 287 VAL A O 1
ATOM 2303 N N . VAL A 1 288 ? 1.857 7.469 -10.450 1.00 82.94 288 VAL A N 1
ATOM 2304 C CA . VAL A 1 288 ? 0.634 8.066 -9.897 1.00 82.94 288 VAL A CA 1
ATOM 2305 C C . VAL A 1 288 ? -0.585 7.654 -10.708 1.00 82.94 288 VAL A C 1
ATOM 2307 O O . VAL A 1 288 ? -0.673 7.937 -11.900 1.00 82.94 288 VAL A O 1
ATOM 2310 N N . ASP A 1 289 ? -1.549 7.038 -10.026 1.00 83.88 289 ASP A N 1
ATOM 2311 C CA . ASP A 1 289 ? -2.816 6.581 -10.592 1.00 83.88 289 ASP A CA 1
ATOM 2312 C C . ASP A 1 289 ? -4.036 7.120 -9.817 1.00 83.88 289 ASP A C 1
ATOM 2314 O O . ASP A 1 289 ? -3.936 7.591 -8.678 1.00 83.88 289 ASP A O 1
ATOM 2318 N N . GLY A 1 290 ? -5.213 7.067 -10.447 1.00 78.62 290 GLY A N 1
ATOM 2319 C CA . GLY A 1 290 ? -6.480 7.525 -9.866 1.00 78.62 290 GLY A CA 1
ATOM 2320 C C . GLY A 1 290 ? -6.824 8.987 -10.186 1.00 78.62 290 GLY A C 1
ATOM 2321 O O . GLY A 1 290 ? -6.621 9.468 -11.303 1.00 78.62 290 GLY A O 1
ATOM 2322 N N . MET A 1 291 ? -7.383 9.705 -9.211 1.00 68.06 291 MET A N 1
ATOM 2323 C CA . MET A 1 291 ? -7.937 11.057 -9.364 1.00 68.06 291 MET A CA 1
ATOM 2324 C C . MET A 1 291 ? -6.968 12.109 -9.925 1.00 68.06 291 MET A C 1
ATOM 2326 O O . MET A 1 291 ? -7.419 12.940 -10.703 1.00 68.06 291 MET A O 1
ATOM 2330 N N . PRO A 1 292 ? -5.665 12.130 -9.605 1.00 62.06 292 PRO A N 1
ATOM 2331 C CA . PRO A 1 292 ? -4.690 13.045 -10.201 1.00 62.06 292 PRO A CA 1
ATOM 2332 C C . PRO A 1 292 ? -4.473 12.845 -11.687 1.00 62.06 292 PRO A C 1
ATOM 2334 O O . PRO A 1 292 ? -4.122 13.798 -12.371 1.00 62.06 292 PRO A O 1
ATOM 2337 N N . VAL A 1 293 ? -4.676 11.617 -12.174 1.00 59.59 293 VAL A N 1
ATOM 2338 C CA . VAL A 1 293 ? -4.625 11.361 -13.607 1.00 59.59 293 VAL A CA 1
ATOM 2339 C C . VAL A 1 293 ? -5.888 11.967 -14.229 1.00 59.59 293 VAL A C 1
ATOM 2341 O O . VAL A 1 293 ? -5.827 12.717 -15.188 1.00 59.59 293 VAL A O 1
ATOM 2344 N N . VAL A 1 294 ? -7.059 11.738 -13.631 1.00 58.97 294 VAL A N 1
ATOM 2345 C CA . VAL A 1 294 ? -8.356 12.183 -14.184 1.00 58.97 294 VAL A CA 1
ATOM 2346 C C . VAL A 1 294 ? -8.614 13.693 -14.012 1.00 58.97 294 VAL A C 1
ATOM 2348 O O . VAL A 1 294 ? -9.239 14.334 -14.859 1.00 58.97 294 VAL A O 1
ATOM 2351 N N . SER A 1 295 ? -8.139 14.290 -12.921 1.00 59.16 295 SER A N 1
ATOM 2352 C CA . SER A 1 295 ? -8.239 15.722 -12.633 1.00 59.16 295 SER A CA 1
ATOM 2353 C C . SER A 1 295 ? -7.041 16.447 -13.242 1.00 59.16 295 SER A C 1
ATOM 2355 O O . SER A 1 295 ? -5.903 16.025 -13.100 1.00 59.16 295 SER A O 1
ATOM 2357 N N . LYS A 1 296 ? -7.284 17.540 -13.970 1.00 56.16 296 LYS A N 1
ATOM 2358 C CA . LYS A 1 296 ? -6.275 18.228 -14.795 1.00 56.16 296 LYS A CA 1
ATOM 2359 C C . LYS A 1 296 ? -5.051 18.713 -13.986 1.00 56.16 296 LYS A C 1
ATOM 2361 O O . LYS A 1 296 ? -5.046 19.846 -13.515 1.00 56.16 296 LYS A O 1
ATOM 2366 N N . PHE A 1 297 ? -4.036 17.855 -13.851 1.00 57.41 297 PHE A N 1
ATOM 2367 C CA . PHE A 1 297 ? -2.561 17.972 -13.917 1.00 57.41 297 PHE A CA 1
ATOM 2368 C C . PHE A 1 297 ? -1.792 19.277 -13.615 1.00 57.41 297 PHE A C 1
ATOM 2370 O O . PHE A 1 297 ? -0.571 19.310 -13.772 1.00 57.41 297 PHE A O 1
ATOM 2377 N N . ARG A 1 298 ? -2.409 20.354 -13.121 1.00 52.19 298 ARG A N 1
ATOM 2378 C CA . ARG A 1 298 ? -1.690 21.606 -12.811 1.00 52.19 298 ARG A CA 1
ATOM 2379 C C . ARG A 1 298 ? -0.605 21.437 -11.738 1.00 52.19 298 ARG A C 1
ATOM 2381 O O . ARG A 1 298 ? 0.296 22.261 -11.667 1.00 52.19 298 ARG A O 1
ATOM 2388 N N . GLY A 1 299 ? -0.674 20.377 -10.927 1.00 55.41 299 GLY A N 1
ATOM 2389 C CA . GLY A 1 299 ? 0.301 20.096 -9.869 1.00 55.41 299 GLY A CA 1
ATOM 2390 C C . GLY A 1 299 ? 1.596 19.420 -10.332 1.00 55.41 299 GLY A C 1
ATOM 2391 O O . GLY A 1 299 ? 2.625 19.616 -9.693 1.00 55.41 299 GLY A O 1
ATOM 2392 N N . TRP A 1 300 ? 1.579 18.648 -11.425 1.00 55.97 300 TRP A N 1
ATOM 2393 C CA . TRP A 1 300 ? 2.755 17.871 -11.864 1.00 55.97 300 TRP A CA 1
ATOM 2394 C C . TRP A 1 300 ? 3.694 18.673 -12.762 1.00 55.97 300 TRP A C 1
ATOM 2396 O O . TRP A 1 300 ? 4.879 18.367 -12.842 1.00 55.97 300 TRP A O 1
ATOM 2406 N N . ALA A 1 301 ? 3.194 19.760 -13.355 1.00 46.12 301 ALA A N 1
ATOM 2407 C CA . ALA A 1 301 ? 3.991 20.679 -14.161 1.00 46.12 301 ALA A CA 1
ATOM 2408 C C . ALA A 1 301 ? 5.181 21.300 -13.413 1.00 46.12 301 ALA A C 1
ATOM 2410 O O . ALA A 1 301 ? 6.154 21.700 -14.037 1.00 46.12 301 ALA A O 1
ATOM 2411 N N . GLY A 1 302 ? 5.138 21.339 -12.078 1.00 52.97 302 GLY A N 1
ATOM 2412 C CA . GLY A 1 302 ? 6.232 21.852 -11.254 1.00 52.97 302 GLY A CA 1
ATOM 2413 C C . GLY A 1 302 ? 7.355 20.853 -10.949 1.00 52.97 302 GLY A C 1
ATOM 2414 O O . GLY A 1 302 ? 8.166 21.167 -10.078 1.00 52.97 302 GLY A O 1
ATOM 2415 N N . LEU A 1 303 ? 7.366 19.661 -11.562 1.00 58.34 303 LEU A N 1
ATOM 2416 C CA . LEU A 1 303 ? 8.384 18.620 -11.330 1.00 58.34 303 LEU A CA 1
ATOM 2417 C C . LEU A 1 303 ? 9.555 18.670 -12.327 1.00 58.34 303 LEU A C 1
ATOM 2419 O O . LEU A 1 303 ? 10.596 18.085 -12.058 1.00 58.34 303 LEU A O 1
ATOM 2423 N N . GLY A 1 304 ? 9.423 19.419 -13.426 1.00 60.59 304 GLY A N 1
ATOM 2424 C CA . GLY A 1 304 ? 10.472 19.550 -14.442 1.00 60.59 304 GLY A CA 1
ATOM 2425 C C . GLY A 1 304 ? 10.724 18.262 -15.241 1.00 60.59 304 GLY A C 1
ATOM 2426 O O . GLY A 1 304 ? 10.002 17.273 -15.116 1.00 60.59 304 GLY A O 1
ATOM 2427 N N . LYS A 1 305 ? 11.753 18.283 -16.098 1.00 67.38 305 LYS A N 1
ATOM 2428 C CA . LYS A 1 305 ? 12.132 17.143 -16.956 1.00 67.38 305 LYS A CA 1
ATOM 2429 C C . LYS A 1 305 ? 12.928 16.055 -16.223 1.00 67.38 305 LYS A C 1
ATOM 2431 O O . LYS A 1 305 ? 12.949 14.918 -16.672 1.00 67.38 305 LYS A O 1
ATOM 2436 N N . GLU A 1 306 ? 13.544 16.391 -15.093 1.00 68.38 306 GLU A N 1
ATOM 2437 C CA . GLU A 1 306 ? 14.464 15.520 -14.341 1.00 68.38 306 GLU A CA 1
ATOM 2438 C C . GLU A 1 306 ? 13.761 14.446 -13.493 1.00 68.38 306 GLU A C 1
ATOM 2440 O O . GLU A 1 306 ? 14.421 13.601 -12.890 1.00 68.38 306 GLU A O 1
ATOM 2445 N N . THR A 1 307 ? 12.427 14.458 -13.438 1.00 71.94 307 THR A N 1
ATOM 2446 C CA . THR A 1 307 ? 11.622 13.466 -12.719 1.00 71.94 307 THR A CA 1
ATOM 2447 C C . THR A 1 307 ? 10.605 12.856 -13.671 1.00 71.94 307 THR A C 1
ATOM 2449 O O . THR A 1 307 ? 9.796 13.571 -14.267 1.00 71.94 307 THR A O 1
ATOM 2452 N N . ILE A 1 308 ? 10.593 11.525 -13.779 1.00 79.75 308 ILE A N 1
ATOM 2453 C CA . ILE A 1 308 ? 9.582 10.818 -14.566 1.00 79.75 308 ILE A CA 1
ATOM 2454 C C . ILE A 1 308 ? 8.362 10.561 -13.687 1.00 79.75 308 ILE A C 1
ATOM 2456 O O . ILE A 1 308 ? 8.421 9.773 -12.745 1.00 79.75 308 ILE A O 1
ATOM 2460 N N . VAL A 1 309 ? 7.239 11.202 -14.016 1.00 80.88 309 VAL A N 1
ATOM 2461 C CA . VAL A 1 309 ? 5.930 10.874 -13.438 1.00 80.88 309 VAL A CA 1
ATOM 2462 C C . VAL A 1 309 ? 5.083 10.175 -14.477 1.00 80.88 309 VAL A C 1
ATOM 2464 O O . VAL A 1 309 ? 4.866 10.718 -15.562 1.00 80.88 309 VAL A O 1
ATOM 2467 N N . THR A 1 310 ? 4.598 8.983 -14.153 1.00 85.25 310 THR A N 1
ATOM 2468 C CA . THR A 1 310 ? 3.858 8.156 -15.102 1.00 85.25 310 THR A CA 1
ATOM 2469 C C . THR A 1 310 ? 2.718 7.386 -14.441 1.00 85.25 310 THR A C 1
ATOM 2471 O O . THR A 1 310 ? 2.692 7.219 -13.226 1.00 85.25 310 THR A O 1
ATOM 2474 N N . SER A 1 311 ? 1.771 6.891 -15.235 1.00 89.00 311 SER A N 1
ATOM 2475 C CA . SER A 1 311 ? 0.854 5.832 -14.797 1.00 89.00 311 SER A CA 1
ATOM 2476 C C . SER A 1 311 ? 1.563 4.475 -14.780 1.00 89.00 311 SER A C 1
ATOM 2478 O O . SER A 1 311 ? 2.443 4.223 -15.613 1.00 89.00 311 SER A O 1
ATOM 2480 N N . VAL A 1 312 ? 1.125 3.567 -13.897 1.00 92.69 312 VAL A N 1
ATOM 2481 C CA . VAL A 1 312 ? 1.593 2.171 -13.854 1.00 92.69 312 VAL A CA 1
ATOM 2482 C C . VAL A 1 312 ? 1.454 1.468 -15.206 1.00 92.69 312 VAL A C 1
ATOM 2484 O O . VAL A 1 312 ? 2.275 0.629 -15.568 1.00 92.69 312 VAL A O 1
ATOM 2487 N N . LEU A 1 313 ? 0.446 1.853 -15.991 1.00 93.31 313 LEU A N 1
ATOM 2488 C CA . LEU A 1 313 ? 0.129 1.247 -17.281 1.00 93.31 313 LEU A CA 1
ATOM 2489 C C . LEU A 1 313 ? 1.199 1.495 -18.350 1.00 93.31 313 LEU A C 1
ATOM 2491 O O . LEU A 1 313 ? 1.238 0.757 -19.329 1.00 93.31 313 LEU A O 1
ATOM 2495 N N . LEU A 1 314 ? 2.049 2.509 -18.162 1.00 93.25 314 LEU A N 1
ATOM 2496 C CA . LEU A 1 314 ? 3.156 2.847 -19.060 1.00 93.25 314 LEU A CA 1
ATOM 2497 C C . LEU A 1 314 ? 4.518 2.391 -18.527 1.00 93.25 314 LEU A C 1
ATOM 2499 O O . LEU A 1 314 ? 5.516 2.522 -19.230 1.00 93.25 314 LEU A O 1
ATOM 2503 N N . LEU A 1 315 ? 4.584 1.842 -17.310 1.00 94.38 315 LEU A N 1
ATOM 2504 C CA . LEU A 1 315 ? 5.826 1.297 -16.761 1.00 94.38 315 LEU A CA 1
ATOM 2505 C C . LEU A 1 315 ? 6.426 0.184 -17.650 1.00 94.38 315 LEU A C 1
ATOM 2507 O O . LEU A 1 315 ? 7.634 0.228 -17.891 1.00 94.38 315 LEU A O 1
ATOM 2511 N N . PRO A 1 316 ? 5.640 -0.771 -18.199 1.00 95.81 316 PRO A N 1
ATOM 2512 C CA . PRO A 1 316 ? 6.181 -1.778 -19.112 1.00 95.81 316 PRO A CA 1
ATOM 2513 C C . PRO A 1 316 ? 6.742 -1.169 -20.405 1.00 95.81 316 PRO A C 1
ATOM 2515 O O . PRO A 1 316 ? 7.771 -1.624 -20.900 1.00 95.81 316 PRO A O 1
ATOM 2518 N N . ASP A 1 317 ? 6.082 -0.137 -20.939 1.00 95.19 317 ASP A N 1
ATOM 2519 C CA . ASP A 1 317 ? 6.506 0.581 -22.143 1.00 95.19 317 ASP A CA 1
ATOM 2520 C C . ASP A 1 317 ? 7.817 1.341 -21.900 1.00 95.19 317 ASP A C 1
ATOM 2522 O O . ASP A 1 317 ? 8.730 1.254 -22.718 1.00 95.19 317 ASP A O 1
ATOM 2526 N N . LEU A 1 318 ? 7.959 2.006 -20.747 1.00 94.00 318 LEU A N 1
ATOM 2527 C CA . LEU A 1 318 ? 9.197 2.684 -20.344 1.00 94.00 318 LEU A CA 1
ATOM 2528 C C . LEU A 1 318 ? 10.368 1.712 -20.254 1.00 94.00 318 LEU A C 1
ATOM 2530 O O . LEU A 1 318 ? 11.425 1.972 -20.823 1.00 94.00 318 LEU A O 1
ATOM 2534 N N . ILE A 1 319 ? 10.176 0.577 -19.584 1.00 95.31 319 ILE A N 1
ATOM 2535 C CA . ILE A 1 319 ? 11.222 -0.439 -19.441 1.00 95.31 319 ILE A CA 1
ATOM 2536 C C . ILE A 1 319 ? 11.620 -1.006 -20.812 1.00 95.31 319 ILE A C 1
ATOM 2538 O O . ILE A 1 319 ? 12.809 -1.129 -21.109 1.00 95.31 319 ILE A O 1
ATOM 2542 N N . ALA A 1 320 ? 10.640 -1.328 -21.662 1.00 94.31 320 ALA A N 1
ATOM 2543 C CA . ALA A 1 320 ? 10.896 -1.878 -22.989 1.00 94.31 320 ALA A CA 1
ATOM 2544 C C . ALA A 1 320 ? 11.613 -0.874 -23.907 1.00 94.31 320 ALA A C 1
ATOM 2546 O O . ALA A 1 320 ? 12.580 -1.242 -24.576 1.00 94.31 320 ALA A O 1
ATOM 2547 N N . GLU A 1 321 ? 11.176 0.388 -23.935 1.00 93.88 321 GLU A N 1
ATOM 2548 C CA . GLU A 1 321 ? 11.813 1.426 -24.748 1.00 93.88 321 GLU A CA 1
ATOM 2549 C C . GLU A 1 321 ? 13.209 1.769 -24.242 1.00 93.88 321 GLU A C 1
ATOM 2551 O O . GLU A 1 321 ? 14.116 1.908 -25.057 1.00 93.88 321 GLU A O 1
ATOM 2556 N N . LEU A 1 322 ? 13.418 1.836 -22.927 1.00 92.50 322 LEU A N 1
ATOM 2557 C CA . LEU A 1 322 ? 14.735 2.093 -22.353 1.00 92.50 322 LEU A CA 1
ATOM 2558 C C . LEU A 1 322 ? 15.711 0.952 -22.654 1.00 92.50 322 LEU A C 1
ATOM 2560 O O . LEU A 1 322 ? 16.857 1.213 -23.002 1.00 92.50 322 LEU A O 1
ATOM 2564 N N . TYR A 1 323 ? 15.259 -0.305 -22.639 1.00 92.44 323 TYR A N 1
ATOM 2565 C CA . TYR A 1 323 ? 16.075 -1.428 -23.111 1.00 92.44 323 TYR A CA 1
ATOM 2566 C C . TYR A 1 323 ? 16.431 -1.308 -24.605 1.00 92.44 323 TYR A C 1
ATOM 2568 O O . TYR A 1 323 ? 17.553 -1.605 -25.012 1.00 92.44 323 TYR A O 1
ATOM 2576 N N . GLN A 1 324 ? 15.495 -0.864 -25.446 1.00 90.44 324 GLN A N 1
ATOM 2577 C CA . GLN A 1 324 ? 15.709 -0.782 -26.895 1.00 90.44 324 GLN A CA 1
ATOM 2578 C C . GLN A 1 324 ? 16.567 0.416 -27.305 1.00 90.44 324 GLN A C 1
ATOM 2580 O O . GLN A 1 324 ? 17.432 0.276 -28.169 1.00 90.44 324 GLN A O 1
ATOM 2585 N N . LYS A 1 325 ? 16.336 1.577 -26.692 1.00 91.88 325 LYS A N 1
ATOM 2586 C CA . LYS A 1 325 ? 16.830 2.880 -27.158 1.00 91.88 325 LYS A CA 1
ATOM 2587 C C . LYS A 1 325 ? 17.799 3.552 -26.182 1.00 91.88 325 LYS A C 1
ATOM 2589 O O . LYS A 1 325 ? 18.481 4.491 -26.572 1.00 91.88 325 LYS A O 1
ATOM 2594 N N . GLY A 1 326 ? 17.909 3.071 -24.943 1.00 89.81 326 GLY A N 1
ATOM 2595 C CA . GLY A 1 326 ? 18.735 3.715 -23.921 1.00 89.81 326 GLY A CA 1
ATOM 2596 C C . GLY A 1 326 ? 18.212 5.105 -23.588 1.00 89.81 326 GLY A C 1
ATOM 2597 O O . GLY A 1 326 ? 17.002 5.312 -23.498 1.00 89.81 326 GLY A O 1
ATOM 2598 N N . GLU A 1 327 ? 19.122 6.063 -23.444 1.00 89.00 327 GLU A N 1
ATOM 2599 C CA . GLU A 1 327 ? 18.811 7.442 -23.050 1.00 89.00 327 GLU A CA 1
ATOM 2600 C C . GLU A 1 327 ? 17.763 8.121 -23.951 1.00 89.00 327 GLU A C 1
ATOM 2602 O O . GLU A 1 327 ? 16.922 8.871 -23.458 1.00 89.00 327 GLU A O 1
ATOM 2607 N N . GLU A 1 328 ? 17.715 7.785 -25.247 1.00 89.00 328 GLU A N 1
ATOM 2608 C CA . GLU A 1 328 ? 16.714 8.318 -26.186 1.00 89.00 328 GLU A CA 1
ATOM 2609 C C . GLU A 1 328 ? 15.265 8.020 -25.758 1.00 89.00 328 GLU A C 1
ATOM 2611 O O . GLU A 1 328 ? 14.349 8.780 -26.077 1.00 89.00 328 GLU A O 1
ATOM 2616 N N . ALA A 1 329 ? 15.032 6.941 -25.001 1.00 88.31 329 ALA A N 1
ATOM 2617 C CA . ALA A 1 329 ? 13.708 6.601 -24.480 1.00 88.31 329 ALA A CA 1
ATOM 2618 C C . ALA A 1 329 ? 13.173 7.633 -23.475 1.00 88.31 329 ALA A C 1
ATOM 2620 O O . ALA A 1 329 ? 11.973 7.663 -23.200 1.00 88.31 329 ALA A O 1
ATOM 2621 N N . LEU A 1 330 ? 14.043 8.464 -22.899 1.00 83.25 330 LEU A N 1
ATOM 2622 C CA . LEU A 1 330 ? 13.688 9.433 -21.863 1.00 83.25 330 LEU A CA 1
ATOM 2623 C C . LEU A 1 330 ? 13.160 10.743 -22.465 1.00 83.25 330 LEU A C 1
ATOM 2625 O O . LEU A 1 330 ? 12.446 11.481 -21.783 1.00 83.25 330 LEU A O 1
ATOM 2629 N N . GLY A 1 331 ? 13.436 10.993 -23.752 1.00 76.75 331 GLY A N 1
ATOM 2630 C CA . GLY A 1 331 ? 12.989 12.189 -24.470 1.00 76.75 331 GLY A CA 1
ATOM 2631 C C . GLY A 1 331 ? 13.488 13.492 -23.837 1.00 76.75 331 GLY A C 1
ATOM 2632 O O . GLY A 1 331 ? 12.732 14.468 -23.796 1.00 76.75 331 GLY A O 1
ATOM 2633 N N . LEU A 1 332 ? 14.702 13.461 -23.275 1.00 70.12 332 LEU A N 1
ATOM 2634 C CA . LEU A 1 332 ? 15.336 14.570 -22.559 1.00 70.12 332 LEU A CA 1
ATOM 2635 C C . LEU A 1 332 ? 16.074 15.530 -23.486 1.00 70.12 332 LEU A C 1
ATOM 2637 O O . LEU A 1 332 ? 16.693 15.050 -24.460 1.00 70.12 332 LEU A O 1
#

InterPro domains:
  IPR010443 Restriction endonuclease, type II, Tsp45I [PF06300] (8-317)
  IPR010443 Restriction endonuclease, type II, Tsp45I [PIRSF020467] (6-326)

Radius of gyration: 25.32 Å; chains: 1; bounding box: 58×44×68 Å

Organism: Thermus sp. (strain YS45) (NCBI:txid64227)

Foldseek 3Di:
DVLCVQAWPQVVVQLVVLVVPVVVLVCLQQVLDQDAFFDQDPVLLVQLVVLLVLCVVPPPDLVSLLSNLVSQLVSCVRLVFRLDDDPCNVVLNVQLVVQCVVVVHDSSVSSVVVCVVCVVSSNVVSVVSNVCDSVSSVVRSRGGDDSQVCSLVSNLCCLQPPLQVLLVVQADDDDAFDEEEAEDDPPDPPSCPVVVPQDFHKYWYHYDQVSQQVVLCVSLVHDPPDALLDPTFSTWMWGRLGSVAIAIEGEDEDEDADPDDPVVVVLCNLQRGFFQDVVSNYGYEYAYYYPCSVPDDPSVSVNGLGYHYHHPSCPSVLSNCCSVPNPVSRVD

Sequence (332 aa):
MQQMAEWNVWTQRSVELLEKGYLDKLLQVYKGESGSSRSVPEEVEEKLREAYKAYEGRQDSPEAETKLVEAVLNARKKVERSPFNHPYLPLVYYLVSEKAEKANKALEEALQEVASKHPETIRVLAKEAQRRGVEALIQRLKEPPEINRQIGPMFKRWYKEELKGKIEERLPGPTKPKIVVVSPEKSKPEQAPLIAEREAGIIIYTGSDEALKDAAKENLGLGEEAELGTKGVDFYVVIRRSPEETWHLTGEVKFQSDFGGNQDNQKLVAKASIRLDLEKRHIGIVVVDGMPVVSKFRGWAGLGKETIVTSVLLLPDLIAELYQKGEEALGL

Secondary structure (DSSP, 8-state):
-TTGGGS-HHHHHHHHHTTTTHHHHHTTTS----PPPPPPPHHHHHHHHHHHHHHHTTTT-HHHHHHHHHHHHHHHHHHTS-SS--THHHHHHHHHHHHHHHTT--HHHHHHHHHHH-HHHHHHHHHHHHHH-HHHHHHHHHSPPPHHHHHHHHHHHHHHHTHHHHHHHHS-SSS--EEEEE---TT-GGGTHHHH---SEEEEE-S-HHHHHHHHHHHTT--TT---S-S--SEEEEEEEETTEEEEEEEEEEEE--S-STHHHHTTGGGGT--EETTTTEEEEEEEEEHHHHTT-TTGGGG-TTSEEE-GGGHHHHHHHHHHHGGGGG--